Protein AF-A0AA42J067-F1 (afdb_monomer)

Mean predicted aligned error: 18.26 Å

Solvent-accessible surface area (backbone atoms only — not comparable to full-atom values): 15829 Å² total; per-residue (Å²): 112,69,66,62,54,53,51,53,50,52,56,50,47,66,56,51,52,58,53,51,49,50,52,51,49,33,52,54,46,26,60,47,29,55,74,69,77,44,67,24,69,60,56,21,48,40,32,64,72,34,68,93,53,48,24,44,52,53,49,51,53,58,58,71,68,52,81,64,64,22,31,34,68,78,77,66,50,80,39,57,77,89,53,52,52,42,90,85,79,63,35,35,56,53,46,61,41,90,85,82,66,43,78,38,70,87,88,49,64,48,40,94,86,79,66,47,72,48,72,85,89,66,87,92,48,80,30,51,74,46,67,84,84,77,72,63,64,59,64,52,52,51,54,52,49,52,52,52,51,50,52,50,52,50,53,52,51,52,53,52,46,62,62,71,66,56,82,66,75,81,74,80,69,67,71,62,63,70,61,76,59,77,65,86,60,35,47,40,42,47,34,76,44,39,65,52,72,52,74,50,74,48,81,43,49,62,75,37,59,54,29,37,45,34,45,37,37,30,71,34,43,35,38,35,45,35,33,23,43,64,87,71,47,79,78,45,78,48,79,47,60,50,39,102,57,77,42,77,42,80,45,80,42,73,28,86,57,65,38,51,30,38,42,33,40,42,33,52,66,19,19,34,35,41,43,40,32,57,86

Sequence (279 aa):
MVGSIVMTLMLAAIMVIPIGLMIALGVVVYKDAKAHHMSAGLWTAVAILAPNFIGVIIYLVVRSNQEKIYTCSNCGVDVKEDYNMCPNCKSVFEKICHVCKRAINNDVAYCPYCGTEVDEAEQVQTATKVSKKTNIVKPLAIIGGIFLAFALILFVGMFSMAIASGEFNNSTSVSVMSYEVSMGEHLKAGFKYNEGRDSIKLDRQVGEVVGLEGVMNVTKGNITLDIFNPKGEKVYTEKYEASDVEQPVNIQLEAQDSGKYKVALTISKASGSYDIRGN

InterPro domains:
  IPR025874 Double zinc ribbon [PF12773] (72-115)

Structure (mmCIF, N/CA/C/O backbone):
data_AF-A0AA42J067-F1
#
_entry.id   AF-A0AA42J067-F1
#
loop_
_atom_site.group_PDB
_atom_site.id
_atom_site.type_symbol
_atom_site.label_atom_id
_atom_site.label_alt_id
_atom_site.label_comp_id
_atom_site.label_asym_id
_atom_site.label_entity_id
_atom_site.label_seq_id
_atom_site.pdbx_P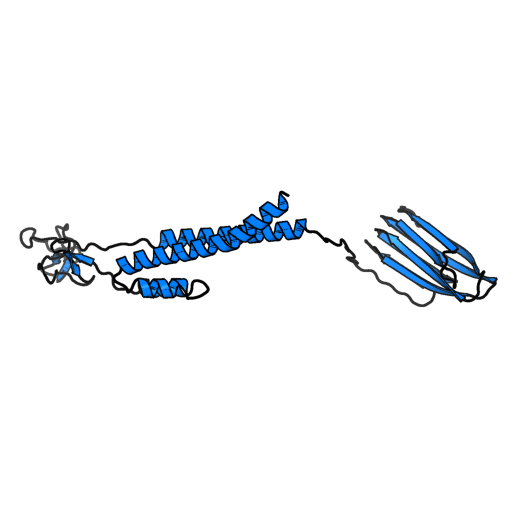DB_ins_code
_atom_site.Cartn_x
_atom_site.Cartn_y
_atom_site.Cartn_z
_atom_site.occupancy
_atom_site.B_iso_or_equiv
_atom_site.auth_seq_id
_atom_site.auth_comp_id
_atom_site.auth_asym_id
_atom_site.auth_atom_id
_atom_site.pdbx_PDB_model_num
ATOM 1 N N . MET A 1 1 ? 28.224 -13.154 -9.604 1.00 71.69 1 MET A N 1
ATOM 2 C CA . MET A 1 1 ? 27.871 -13.791 -8.312 1.00 71.69 1 MET A CA 1
ATOM 3 C C . MET A 1 1 ? 27.037 -12.865 -7.426 1.00 71.69 1 MET A C 1
ATOM 5 O O . MET A 1 1 ? 25.939 -13.255 -7.061 1.00 71.69 1 MET A O 1
ATOM 9 N N . VAL A 1 2 ? 27.484 -11.629 -7.154 1.00 77.25 2 VAL A N 1
ATOM 10 C CA . VAL A 1 2 ? 26.746 -10.660 -6.311 1.00 77.25 2 VAL A CA 1
ATOM 11 C C . VAL A 1 2 ? 25.334 -10.347 -6.843 1.00 77.25 2 VAL A C 1
ATOM 13 O O . VAL A 1 2 ? 24.376 -10.424 -6.084 1.00 77.25 2 VAL A O 1
ATOM 16 N N . GLY A 1 3 ? 25.168 -10.101 -8.149 1.00 78.62 3 GLY A N 1
ATOM 17 C CA . GLY A 1 3 ? 23.849 -9.800 -8.738 1.00 78.62 3 GLY A CA 1
ATOM 18 C C . GLY A 1 3 ? 22.815 -10.928 -8.606 1.00 78.62 3 GLY A C 1
ATOM 19 O O . GLY A 1 3 ? 21.660 -10.674 -8.281 1.00 78.62 3 GLY A O 1
ATOM 20 N N . SER A 1 4 ? 23.230 -12.187 -8.774 1.00 82.31 4 SER A N 1
ATOM 21 C CA . SER A 1 4 ? 22.343 -13.355 -8.642 1.00 82.31 4 SER A CA 1
ATOM 22 C C . SER A 1 4 ? 21.846 -13.544 -7.203 1.00 82.31 4 SER A C 1
ATOM 24 O O . SER A 1 4 ? 20.690 -13.908 -6.988 1.00 82.31 4 SER A O 1
ATOM 26 N N . ILE A 1 5 ? 22.698 -13.247 -6.216 1.00 88.00 5 ILE A N 1
ATOM 27 C CA . ILE A 1 5 ? 22.336 -13.296 -4.793 1.00 88.00 5 ILE A CA 1
ATOM 28 C C . ILE A 1 5 ? 21.311 -12.199 -4.482 1.00 88.00 5 ILE A C 1
ATOM 30 O O . ILE A 1 5 ? 20.272 -12.487 -3.894 1.00 88.00 5 ILE A O 1
ATOM 34 N N . VAL A 1 6 ? 21.552 -10.965 -4.937 1.00 83.75 6 VAL A N 1
ATOM 35 C CA . VAL A 1 6 ? 20.627 -9.834 -4.737 1.00 83.75 6 VAL A CA 1
ATOM 36 C C . VAL A 1 6 ? 19.258 -10.112 -5.365 1.00 83.75 6 VAL A C 1
ATOM 38 O O . VAL A 1 6 ? 18.236 -9.898 -4.717 1.00 83.75 6 VAL A O 1
ATOM 41 N N . MET A 1 7 ? 19.222 -10.659 -6.583 1.00 83.19 7 MET A N 1
ATOM 42 C CA . MET A 1 7 ? 17.968 -11.003 -7.257 1.00 83.19 7 MET A CA 1
ATOM 43 C C . MET A 1 7 ? 17.187 -12.090 -6.507 1.00 83.19 7 MET A C 1
ATOM 45 O O . MET A 1 7 ? 15.979 -11.964 -6.315 1.00 83.19 7 MET A O 1
ATOM 49 N N . THR A 1 8 ? 17.875 -13.121 -6.010 1.00 88.69 8 THR A N 1
ATOM 50 C CA . THR A 1 8 ? 17.243 -14.189 -5.216 1.00 88.69 8 THR A CA 1
ATOM 51 C C . THR A 1 8 ? 16.661 -13.647 -3.909 1.00 88.69 8 THR A C 1
ATOM 53 O O . THR A 1 8 ? 15.542 -13.995 -3.536 1.00 88.69 8 THR A O 1
ATOM 56 N N . LEU A 1 9 ? 17.386 -12.750 -3.233 1.00 88.19 9 LEU A N 1
ATOM 57 C CA . LEU A 1 9 ? 16.917 -12.108 -2.004 1.00 88.19 9 LEU A CA 1
ATOM 58 C C . LEU A 1 9 ? 15.712 -11.192 -2.248 1.00 88.19 9 LEU A C 1
ATOM 60 O O . LEU A 1 9 ? 14.778 -11.213 -1.449 1.00 88.19 9 LEU A O 1
ATOM 64 N N . MET A 1 10 ? 15.686 -10.432 -3.350 1.00 84.94 10 MET A N 1
ATOM 65 C CA . MET A 1 10 ? 14.519 -9.612 -3.700 1.00 84.94 10 MET A CA 1
ATOM 66 C C . MET A 1 10 ? 13.283 -10.469 -3.982 1.00 84.94 10 MET A C 1
ATOM 68 O O . MET A 1 10 ? 12.210 -10.171 -3.462 1.00 84.94 10 MET A O 1
ATOM 72 N N . LEU A 1 11 ? 13.425 -11.561 -4.739 1.00 88.06 11 LEU A N 1
ATOM 73 C CA . LEU A 1 11 ? 12.317 -12.482 -5.018 1.00 88.06 11 LEU A CA 1
ATOM 74 C C . LEU A 1 11 ? 11.786 -13.144 -3.739 1.00 88.06 11 LEU A C 1
ATOM 76 O O . LEU A 1 11 ? 10.574 -13.224 -3.538 1.00 88.06 11 LEU A O 1
ATOM 80 N N . ALA A 1 12 ? 12.680 -13.558 -2.837 1.00 90.69 12 ALA A N 1
ATOM 81 C CA . ALA A 1 12 ? 12.287 -14.085 -1.535 1.00 90.69 12 ALA A CA 1
ATOM 82 C C . ALA A 1 12 ? 11.554 -13.027 -0.689 1.00 90.69 12 ALA A C 1
ATOM 84 O O . ALA A 1 12 ? 10.508 -13.317 -0.108 1.00 90.69 12 ALA A O 1
ATOM 85 N N . ALA A 1 13 ? 12.050 -11.786 -0.662 1.00 89.31 13 ALA A N 1
ATOM 86 C CA . ALA A 1 13 ? 11.431 -10.681 0.066 1.00 89.31 13 ALA A CA 1
ATOM 87 C C . ALA A 1 13 ? 10.018 -10.359 -0.453 1.00 89.31 13 ALA A C 1
ATOM 89 O O . ALA A 1 13 ? 9.109 -10.155 0.352 1.00 89.31 13 ALA A O 1
ATOM 90 N N . ILE A 1 14 ? 9.812 -10.389 -1.776 1.00 89.69 14 ILE A N 1
ATOM 91 C CA . ILE A 1 14 ? 8.505 -10.180 -2.424 1.00 89.69 14 ILE A CA 1
ATOM 92 C C . ILE A 1 14 ? 7.468 -11.207 -1.966 1.00 89.69 14 ILE A C 1
ATOM 94 O O . ILE A 1 14 ? 6.299 -10.863 -1.855 1.00 89.69 14 ILE A O 1
ATOM 98 N N . MET A 1 15 ? 7.869 -12.443 -1.669 1.00 88.75 15 MET A N 1
ATOM 99 C CA . MET A 1 15 ? 6.946 -13.478 -1.194 1.00 88.75 15 MET A CA 1
ATOM 100 C C . MET A 1 15 ? 6.745 -13.404 0.323 1.00 88.75 15 MET A C 1
ATOM 102 O O . MET A 1 15 ? 5.619 -13.436 0.812 1.00 88.75 15 MET A O 1
ATOM 106 N N . VAL A 1 16 ? 7.831 -13.280 1.089 1.00 91.69 16 VAL A N 1
ATOM 107 C CA . VAL A 1 16 ? 7.796 -13.410 2.555 1.00 91.69 16 VAL A CA 1
ATOM 108 C C . VAL A 1 16 ? 7.161 -12.195 3.232 1.00 91.69 16 VAL A C 1
ATOM 110 O O . VAL A 1 16 ? 6.365 -12.354 4.159 1.00 91.69 16 VAL A O 1
ATOM 113 N N . ILE A 1 17 ? 7.480 -10.981 2.779 1.00 90.31 17 ILE A N 1
ATOM 114 C CA . ILE A 1 17 ? 7.018 -9.742 3.419 1.00 90.31 17 ILE A CA 1
ATOM 115 C C . ILE A 1 17 ? 5.492 -9.574 3.356 1.00 90.31 17 ILE A C 1
ATOM 117 O O . ILE A 1 17 ? 4.898 -9.356 4.415 1.00 90.31 17 ILE A O 1
ATOM 121 N N . PRO A 1 18 ? 4.805 -9.705 2.202 1.00 87.56 18 PRO A N 1
ATOM 122 C CA . PRO A 1 18 ? 3.350 -9.572 2.174 1.00 87.56 18 PRO A CA 1
ATOM 123 C C . PRO A 1 18 ? 2.644 -10.675 2.967 1.00 87.56 18 PRO A C 1
ATOM 125 O O . PRO A 1 18 ? 1.656 -10.386 3.640 1.00 87.56 18 PRO A O 1
ATOM 128 N N . ILE A 1 19 ? 3.169 -11.907 2.969 1.00 89.88 19 ILE A N 1
ATOM 129 C CA . ILE A 1 19 ? 2.629 -12.996 3.798 1.00 89.88 19 ILE A CA 1
ATOM 130 C C . ILE A 1 19 ? 2.743 -12.632 5.285 1.00 89.88 19 ILE A C 1
ATOM 132 O O . ILE A 1 19 ? 1.762 -12.731 6.024 1.00 89.88 19 ILE A O 1
ATOM 136 N N . GLY A 1 20 ? 3.907 -12.143 5.723 1.00 91.12 20 GLY A N 1
ATOM 137 C CA . GLY A 1 20 ? 4.113 -11.682 7.097 1.00 91.12 20 GLY A CA 1
ATOM 138 C C . GLY A 1 20 ? 3.176 -10.535 7.487 1.00 91.12 20 GLY A C 1
ATOM 139 O O . GLY A 1 20 ? 2.597 -10.556 8.575 1.00 91.12 20 GLY A O 1
ATOM 140 N N . LEU A 1 21 ? 2.964 -9.568 6.588 1.00 90.44 21 LEU A N 1
ATOM 141 C CA . LEU A 1 21 ? 2.035 -8.455 6.806 1.00 90.44 21 LEU A CA 1
ATOM 142 C C . LEU A 1 21 ? 0.581 -8.934 6.910 1.00 90.44 21 LEU A C 1
ATOM 144 O O . LEU A 1 21 ? -0.136 -8.474 7.797 1.00 90.44 21 LEU A O 1
ATOM 148 N N . MET A 1 22 ? 0.152 -9.891 6.082 1.00 87.62 22 MET A N 1
ATOM 149 C CA . MET A 1 22 ? -1.190 -10.484 6.174 1.00 87.62 22 MET A CA 1
ATOM 150 C C . MET A 1 22 ? -1.411 -11.212 7.502 1.00 87.62 22 MET A C 1
ATOM 152 O O . MET A 1 22 ? -2.451 -11.037 8.139 1.00 87.62 22 MET A O 1
ATOM 156 N N . ILE A 1 23 ? -0.416 -11.970 7.971 1.00 91.00 23 ILE A N 1
ATOM 157 C CA . ILE A 1 23 ? -0.478 -12.635 9.279 1.00 91.00 23 ILE A CA 1
ATOM 158 C C . ILE A 1 23 ? -0.559 -11.594 10.403 1.00 91.00 23 ILE A C 1
ATOM 160 O O . ILE A 1 23 ? -1.411 -11.704 11.287 1.00 91.00 23 ILE A O 1
ATOM 164 N N . ALA A 1 24 ? 0.280 -10.554 10.361 1.00 90.94 24 ALA A N 1
ATOM 165 C CA . ALA A 1 24 ? 0.271 -9.484 11.355 1.00 90.94 24 ALA A CA 1
ATOM 166 C C . ALA A 1 24 ? -1.085 -8.759 11.412 1.00 90.94 24 ALA A C 1
ATOM 168 O O . ALA A 1 24 ? -1.613 -8.535 12.505 1.00 90.94 24 ALA A O 1
ATOM 169 N N . LEU A 1 25 ? -1.687 -8.453 10.255 1.00 90.69 25 LEU A N 1
ATOM 170 C CA . LEU A 1 25 ? -3.038 -7.886 10.172 1.00 90.69 25 LEU A CA 1
ATOM 171 C C . LEU A 1 25 ? -4.072 -8.808 10.808 1.00 90.69 25 LEU A C 1
ATOM 173 O O . LEU A 1 25 ? -4.861 -8.358 11.639 1.00 90.69 25 LEU A O 1
ATOM 177 N N . GLY A 1 26 ? -4.027 -10.099 10.479 1.00 90.19 26 GLY A N 1
ATOM 178 C CA . GLY A 1 26 ? -4.913 -11.102 11.058 1.00 90.19 26 GLY A CA 1
ATOM 179 C C . GLY A 1 26 ? -4.843 -11.146 12.584 1.00 90.19 26 GLY A C 1
ATOM 180 O O . GLY A 1 26 ? -5.878 -11.127 13.251 1.00 90.19 26 GLY A O 1
ATOM 181 N N . VAL A 1 27 ? -3.630 -11.131 13.149 1.00 91.38 27 VAL A N 1
ATOM 182 C CA . VAL A 1 27 ? -3.401 -11.123 14.605 1.00 91.38 27 VAL A CA 1
ATOM 183 C C . VAL A 1 27 ? -3.949 -9.851 15.253 1.00 91.38 27 VAL A C 1
ATOM 185 O O . VAL A 1 27 ? -4.580 -9.923 16.311 1.00 91.38 27 VAL A O 1
ATOM 188 N N . VAL A 1 28 ? -3.727 -8.686 14.639 1.00 91.25 28 VAL A N 1
ATOM 189 C CA . VAL A 1 28 ? -4.226 -7.399 15.149 1.00 91.25 28 VAL A CA 1
ATOM 190 C C . VAL A 1 28 ? -5.755 -7.378 15.161 1.00 91.25 28 VAL A C 1
ATOM 192 O O . VAL A 1 28 ? -6.343 -7.064 16.197 1.00 91.25 28 VAL A O 1
ATOM 195 N N . VAL A 1 29 ? -6.392 -7.776 14.056 1.00 91.50 29 VAL A N 1
ATOM 196 C CA . VAL A 1 29 ? -7.856 -7.873 13.949 1.00 91.50 29 VAL A CA 1
ATOM 197 C C . VAL A 1 29 ? -8.409 -8.888 14.948 1.00 91.50 29 VAL A C 1
ATOM 199 O O . VAL A 1 29 ? -9.378 -8.592 15.636 1.00 91.50 29 VAL A O 1
ATOM 202 N N . TYR A 1 30 ? -7.768 -10.049 15.107 1.00 90.94 30 TYR A N 1
ATOM 203 C CA . TYR A 1 30 ? -8.216 -11.084 16.042 1.00 90.94 30 TYR A CA 1
ATOM 204 C C . TYR A 1 30 ? -8.191 -10.608 17.499 1.00 90.94 30 TYR A C 1
ATOM 206 O O . TYR A 1 30 ? -9.178 -10.743 18.227 1.00 90.94 30 TYR A O 1
ATOM 214 N N . LYS A 1 31 ? -7.055 -10.045 17.942 1.00 88.81 31 LYS A N 1
ATOM 215 C CA . LYS A 1 31 ? -6.894 -9.557 19.323 1.00 88.81 31 LYS A CA 1
ATOM 216 C C . LYS A 1 31 ? -7.885 -8.447 19.634 1.00 88.81 31 LYS A C 1
ATOM 218 O O . LYS A 1 31 ? -8.366 -8.362 20.762 1.00 88.81 31 LYS A O 1
ATOM 223 N N . ASP A 1 32 ? -8.185 -7.618 18.645 1.00 87.44 32 ASP A N 1
ATOM 224 C CA . ASP A 1 32 ? -9.134 -6.539 18.807 1.00 87.44 32 ASP A CA 1
ATOM 225 C C . ASP A 1 32 ? -10.592 -7.019 18.784 1.00 87.44 32 ASP A C 1
ATOM 227 O O . ASP A 1 32 ? -11.333 -6.728 19.717 1.00 87.44 32 ASP A O 1
ATOM 231 N N . ALA A 1 33 ? -10.986 -7.853 17.820 1.00 87.12 33 ALA A N 1
ATOM 232 C CA . ALA A 1 33 ? -12.324 -8.439 17.768 1.00 87.12 33 ALA A CA 1
ATOM 233 C C . ALA A 1 33 ? -12.661 -9.221 19.051 1.00 87.12 33 ALA A C 1
ATOM 235 O O . ALA A 1 33 ? -13.764 -9.091 19.582 1.00 87.12 33 ALA A O 1
ATOM 236 N N . LYS A 1 34 ? -11.687 -9.955 19.614 1.00 86.00 34 LYS A N 1
ATOM 237 C CA . LYS A 1 34 ? -11.832 -10.632 20.914 1.00 86.00 34 LYS A CA 1
ATOM 238 C C . LYS A 1 34 ? -12.021 -9.649 22.074 1.00 86.00 34 LYS A C 1
ATOM 240 O O . LYS A 1 34 ? -12.695 -9.976 23.046 1.00 86.00 34 LYS A O 1
ATOM 245 N N . ALA A 1 35 ? -11.422 -8.462 22.001 1.00 81.06 35 ALA A N 1
ATOM 246 C CA . ALA A 1 35 ? -11.586 -7.433 23.022 1.00 81.06 35 ALA A CA 1
ATOM 247 C C . ALA A 1 35 ? -12.952 -6.732 22.958 1.00 81.06 35 ALA A C 1
ATOM 249 O O . ALA A 1 35 ? -13.384 -6.225 23.988 1.00 81.06 35 ALA A O 1
ATOM 250 N N . HIS A 1 36 ? -13.612 -6.745 21.795 1.00 77.38 36 HIS A N 1
ATOM 251 C CA . HIS A 1 36 ? -14.937 -6.157 21.546 1.00 77.38 36 HIS A CA 1
ATOM 252 C C . HIS A 1 36 ? -16.066 -7.198 21.488 1.00 77.38 36 HIS A C 1
ATOM 254 O O . HIS A 1 36 ? -17.122 -6.926 20.930 1.00 77.38 36 HIS A O 1
ATOM 260 N N . HIS A 1 37 ? -15.851 -8.399 22.042 1.00 79.00 37 HIS A N 1
ATOM 261 C CA . HIS A 1 37 ? -16.855 -9.476 22.122 1.00 79.00 37 HIS A CA 1
ATOM 262 C C . HIS A 1 37 ? -17.468 -9.898 20.770 1.00 79.00 37 HIS A C 1
ATOM 264 O O . HIS A 1 37 ? -18.545 -10.487 20.722 1.00 79.00 37 HIS A O 1
ATOM 270 N N . MET A 1 38 ? -16.767 -9.648 19.663 1.00 79.19 38 MET A N 1
ATOM 271 C CA . MET A 1 38 ? -17.178 -10.087 18.331 1.00 79.19 38 MET A CA 1
ATOM 272 C C . MET A 1 38 ? -16.666 -11.500 18.035 1.00 79.19 38 MET A C 1
ATOM 274 O O . MET A 1 38 ? -15.707 -11.975 18.649 1.00 79.19 38 MET A O 1
ATOM 278 N N . SER A 1 39 ? -17.253 -12.163 17.033 1.00 87.75 39 SER A N 1
ATOM 279 C CA . SER A 1 39 ? -16.771 -13.444 16.501 1.00 87.75 39 SER A CA 1
ATOM 280 C C . SER A 1 39 ? -15.381 -13.292 15.863 1.00 87.75 39 SER A C 1
ATOM 282 O O . SER A 1 39 ? -15.230 -13.105 14.656 1.00 87.75 39 SER A O 1
ATOM 284 N N . ALA A 1 40 ? -14.340 -13.368 16.696 1.00 88.75 40 ALA A N 1
ATOM 285 C CA . ALA A 1 40 ? -12.973 -13.012 16.319 1.00 88.75 40 ALA A CA 1
ATOM 286 C C . ALA A 1 40 ? -12.465 -13.781 15.092 1.00 88.75 40 ALA A C 1
ATOM 288 O O . ALA A 1 40 ? -11.889 -13.179 14.193 1.00 88.75 40 ALA A O 1
ATOM 289 N N . GLY A 1 41 ? -12.742 -15.086 15.005 1.00 90.38 41 GLY A N 1
ATOM 290 C CA . GLY A 1 41 ? -12.337 -15.898 13.855 1.00 90.38 41 GLY A CA 1
ATOM 291 C C . GLY A 1 41 ? -12.986 -15.465 12.537 1.00 90.38 41 GLY A C 1
ATOM 292 O O . GLY A 1 41 ? -12.316 -15.440 11.509 1.00 90.38 41 GLY A O 1
ATOM 293 N N . LEU A 1 42 ? -14.262 -15.069 12.566 1.00 92.06 42 LEU A N 1
ATOM 294 C CA . LEU A 1 42 ? -15.001 -14.672 11.366 1.00 92.06 42 LEU A CA 1
ATOM 295 C C . LEU A 1 42 ? -14.491 -13.329 10.842 1.00 92.06 42 LEU A C 1
ATOM 297 O O . LEU A 1 42 ? -14.202 -13.200 9.656 1.00 92.06 42 LEU A O 1
ATOM 301 N N . TRP A 1 43 ? -14.284 -12.357 11.732 1.00 92.19 43 TRP A N 1
ATOM 302 C CA . TRP A 1 43 ? -13.722 -11.060 11.354 1.00 92.19 43 TRP A CA 1
ATOM 303 C C . TRP A 1 43 ? -12.276 -11.155 10.867 1.00 92.19 43 TRP A C 1
ATOM 305 O O . TRP A 1 43 ? -11.916 -10.480 9.905 1.00 92.19 43 TRP A O 1
ATOM 315 N N . THR A 1 44 ? -11.461 -12.036 11.453 1.00 91.94 44 THR A N 1
ATOM 316 C CA . THR A 1 44 ? -10.120 -12.331 10.933 1.00 91.94 44 THR A CA 1
ATOM 317 C C . THR A 1 44 ? -10.178 -12.973 9.546 1.00 91.94 44 THR A C 1
ATOM 319 O O . THR A 1 44 ? -9.418 -12.572 8.669 1.00 91.94 44 THR A O 1
ATOM 322 N N . ALA A 1 45 ? -11.095 -13.918 9.314 1.00 92.31 45 ALA A N 1
ATOM 323 C CA . ALA A 1 45 ? -11.271 -14.537 8.002 1.00 92.31 45 ALA A CA 1
ATOM 324 C C . ALA A 1 45 ? -11.688 -13.505 6.945 1.00 92.31 45 ALA A C 1
ATOM 326 O O . ALA A 1 45 ? -11.082 -13.449 5.880 1.00 92.31 45 ALA A O 1
ATOM 327 N N . VAL A 1 46 ? -12.652 -12.636 7.262 1.00 92.25 46 VAL A N 1
ATOM 328 C CA . VAL A 1 46 ? -13.077 -11.543 6.374 1.00 92.25 46 VAL A CA 1
ATOM 329 C C . VAL A 1 46 ? -11.912 -10.599 6.068 1.00 92.25 46 VAL A C 1
ATOM 331 O O . VAL A 1 46 ? -11.697 -10.260 4.908 1.00 92.25 46 VAL A O 1
ATOM 334 N N . ALA A 1 47 ? -11.127 -10.210 7.077 1.00 90.00 47 ALA A N 1
ATOM 335 C CA . ALA A 1 47 ? -9.994 -9.301 6.906 1.00 90.00 47 ALA A CA 1
ATOM 336 C C . ALA A 1 47 ? -8.868 -9.866 6.021 1.00 90.00 47 ALA A C 1
ATOM 338 O O . ALA A 1 47 ? -8.229 -9.092 5.313 1.00 90.00 47 ALA A O 1
ATOM 339 N N . ILE A 1 48 ? -8.627 -11.182 6.063 1.00 90.69 48 ILE A N 1
ATOM 340 C CA . ILE A 1 48 ? -7.554 -11.846 5.303 1.00 90.69 48 ILE A CA 1
ATOM 341 C C . ILE A 1 48 ? -8.019 -12.270 3.902 1.00 90.69 48 ILE A C 1
ATOM 343 O O . ILE A 1 48 ? -7.262 -12.145 2.945 1.00 90.69 48 ILE A O 1
ATOM 347 N N . LEU A 1 49 ? -9.239 -12.803 3.771 1.00 90.69 49 LEU A N 1
ATOM 348 C CA . LEU A 1 49 ? -9.735 -13.370 2.510 1.00 90.69 49 LEU A CA 1
ATOM 349 C C . LEU A 1 49 ? -10.232 -12.305 1.533 1.00 90.69 49 LEU A C 1
ATOM 351 O O . LEU A 1 49 ? -10.231 -12.533 0.324 1.00 90.69 49 LEU A O 1
ATOM 355 N N . ALA A 1 50 ? -10.682 -11.156 2.037 1.00 89.12 50 ALA A N 1
ATOM 356 C CA . ALA A 1 50 ? -11.137 -10.079 1.177 1.00 89.12 50 ALA A CA 1
ATOM 357 C C . ALA A 1 50 ? -9.933 -9.370 0.528 1.00 89.12 50 ALA A C 1
ATOM 359 O O . ALA A 1 50 ? -9.055 -8.869 1.240 1.00 89.12 50 ALA A O 1
ATOM 360 N N . PRO A 1 51 ? -9.893 -9.265 -0.811 1.00 85.44 51 PRO A N 1
ATOM 361 C CA . PRO A 1 51 ? -8.795 -8.608 -1.504 1.00 85.44 51 PRO A CA 1
ATOM 362 C C . PRO A 1 51 ? -8.739 -7.109 -1.180 1.00 85.44 51 PRO A C 1
ATOM 364 O O . PRO A 1 51 ? -9.719 -6.505 -0.739 1.00 85.44 51 PRO A O 1
ATOM 367 N N . ASN A 1 52 ? -7.582 -6.491 -1.436 1.00 86.06 52 ASN A N 1
ATOM 368 C CA . ASN A 1 52 ? -7.385 -5.036 -1.372 1.00 86.06 52 ASN A CA 1
ATOM 369 C C . ASN A 1 52 ? -7.759 -4.393 -0.026 1.00 86.06 52 ASN A C 1
ATOM 371 O O . ASN A 1 52 ? -8.261 -3.273 0.008 1.00 86.06 52 ASN A O 1
ATOM 375 N N . PHE A 1 53 ? -7.547 -5.102 1.088 1.00 85.94 53 PHE A N 1
ATOM 376 C CA . PHE A 1 53 ? -7.897 -4.638 2.437 1.00 85.94 53 PHE A CA 1
ATOM 377 C C . PHE A 1 53 ? -9.391 -4.323 2.639 1.00 85.94 53 PHE A C 1
ATOM 379 O O . PHE A 1 53 ? -9.759 -3.766 3.674 1.00 85.94 53 PHE A O 1
ATOM 386 N N . ILE A 1 54 ? -10.269 -4.715 1.707 1.00 89.50 54 ILE A N 1
ATOM 387 C CA . ILE A 1 54 ? -11.712 -4.444 1.784 1.00 89.50 54 ILE A CA 1
ATOM 388 C C . ILE A 1 54 ? -12.288 -5.019 3.081 1.00 89.50 54 ILE A C 1
ATOM 390 O O . ILE A 1 54 ? -13.058 -4.355 3.770 1.00 89.50 54 ILE A O 1
ATOM 394 N N . GLY A 1 55 ? -11.855 -6.217 3.474 1.00 89.38 55 GLY A N 1
ATOM 395 C CA . GLY A 1 55 ? -12.306 -6.856 4.710 1.00 89.38 55 GLY A CA 1
ATOM 396 C C . GLY A 1 55 ? -11.906 -6.090 5.969 1.00 89.38 55 GLY A C 1
ATOM 397 O O . GLY A 1 55 ? -12.693 -6.004 6.908 1.00 89.38 55 GLY A O 1
ATOM 398 N N . VAL A 1 56 ? -10.720 -5.473 5.973 1.00 88.75 56 VAL A N 1
ATOM 399 C CA . VAL A 1 56 ? -10.271 -4.608 7.073 1.00 88.75 56 VAL A CA 1
ATOM 400 C C . VAL A 1 56 ? -11.121 -3.340 7.129 1.00 88.75 56 VAL A C 1
ATOM 402 O O . VAL A 1 56 ? -11.537 -2.942 8.212 1.00 88.75 56 VAL A O 1
ATOM 405 N N . ILE A 1 57 ? -11.424 -2.727 5.981 1.00 89.75 57 ILE A N 1
ATOM 406 C CA . ILE A 1 57 ? -12.277 -1.532 5.914 1.00 89.75 57 ILE A CA 1
ATOM 407 C C . ILE A 1 57 ? -13.676 -1.849 6.454 1.00 89.75 57 ILE A C 1
ATOM 409 O O . ILE A 1 57 ? -14.163 -1.138 7.331 1.00 89.75 57 ILE A O 1
ATOM 413 N N . ILE A 1 58 ? -14.295 -2.941 5.993 1.00 90.19 58 ILE A N 1
ATOM 414 C CA . ILE A 1 58 ? -15.613 -3.384 6.473 1.00 90.19 58 ILE A CA 1
ATOM 415 C C . ILE A 1 58 ? -15.578 -3.611 7.987 1.00 90.19 58 ILE A C 1
ATOM 417 O O . ILE A 1 58 ? -16.444 -3.113 8.706 1.00 90.19 58 ILE A O 1
ATOM 421 N N . TYR A 1 59 ? -14.559 -4.317 8.479 1.00 89.62 59 TYR A N 1
ATOM 422 C CA . TYR A 1 59 ? -14.374 -4.548 9.907 1.00 89.62 59 TYR A CA 1
ATOM 423 C C . TYR A 1 59 ? -14.285 -3.235 10.699 1.00 89.62 59 TYR A C 1
ATOM 425 O O . TYR A 1 59 ? -14.957 -3.088 11.719 1.00 89.62 59 TYR A O 1
ATOM 433 N N . LEU A 1 60 ? -13.507 -2.256 10.223 1.00 88.50 60 LEU A N 1
ATOM 434 C CA . LEU A 1 60 ? -13.374 -0.956 10.883 1.00 88.50 60 LEU A CA 1
ATOM 435 C C . LEU A 1 60 ? -14.686 -0.169 10.901 1.00 88.50 60 LEU A C 1
ATOM 437 O O . LEU A 1 60 ? -15.001 0.434 11.924 1.00 88.50 60 LEU A O 1
ATOM 441 N N . VAL A 1 61 ? -15.457 -0.188 9.813 1.00 88.75 61 VAL A N 1
ATOM 442 C CA . VAL A 1 61 ? -16.762 0.489 9.742 1.00 88.75 61 VAL A CA 1
ATOM 443 C C . VAL A 1 61 ? -17.745 -0.136 10.730 1.00 88.75 61 VAL A C 1
ATOM 445 O O . VAL A 1 61 ? -18.337 0.576 11.540 1.00 88.75 61 VAL A O 1
ATOM 448 N N . VAL A 1 62 ? -17.878 -1.467 10.723 1.00 89.06 62 VAL A N 1
ATOM 449 C CA . VAL A 1 62 ? -18.794 -2.179 11.630 1.00 89.06 62 VAL A CA 1
ATOM 450 C C . VAL A 1 62 ? -18.393 -1.977 13.083 1.00 89.06 62 VAL A C 1
ATOM 452 O O . VAL A 1 62 ? -19.246 -1.711 13.929 1.00 89.06 62 VAL A O 1
ATOM 455 N N . ARG A 1 63 ? -17.090 -2.037 13.366 1.00 85.12 63 ARG A N 1
ATOM 456 C CA . ARG A 1 63 ? -16.547 -1.741 14.685 1.00 85.12 63 ARG A CA 1
ATOM 457 C C . ARG A 1 63 ? -16.820 -0.302 15.117 1.00 85.12 63 ARG A C 1
ATOM 459 O O . ARG A 1 63 ? -17.166 -0.087 16.273 1.00 85.12 63 ARG A O 1
ATOM 466 N N . SER A 1 64 ? -16.641 0.675 14.229 1.00 82.56 64 SER A N 1
ATOM 467 C CA . SER A 1 64 ? -16.890 2.086 14.543 1.00 82.56 64 SER A CA 1
ATOM 468 C C . SER A 1 64 ? -18.356 2.357 14.874 1.00 82.56 64 SER A C 1
ATOM 470 O O . SER A 1 64 ? -18.638 3.324 15.573 1.00 82.56 64 SER A O 1
ATOM 472 N N . ASN A 1 65 ? -19.267 1.523 14.371 1.00 82.00 65 ASN A N 1
ATOM 473 C CA . ASN A 1 65 ? -20.700 1.632 14.613 1.00 82.00 65 ASN A CA 1
ATOM 474 C C . ASN A 1 65 ? -21.188 0.815 15.825 1.00 82.00 65 ASN A C 1
ATOM 476 O O . ASN A 1 65 ? -22.391 0.691 16.033 1.00 82.00 65 ASN A O 1
ATOM 480 N N . GLN A 1 66 ? -20.293 0.201 16.605 1.00 77.50 66 GLN A N 1
ATOM 481 C CA . GLN A 1 66 ? -20.700 -0.492 17.828 1.00 77.50 66 GLN A CA 1
ATOM 482 C C . GLN A 1 66 ? -20.969 0.492 18.963 1.00 77.50 66 GLN A C 1
ATOM 484 O O . GLN A 1 66 ? -20.197 1.427 19.189 1.00 77.50 66 GLN A O 1
ATOM 489 N N . GLU A 1 67 ? -22.025 0.216 19.726 1.00 73.62 67 GLU A N 1
ATOM 490 C CA . GLU A 1 67 ? -22.280 0.879 21.002 1.00 73.62 67 GLU A CA 1
ATOM 491 C C . GLU A 1 67 ? -21.106 0.629 21.959 1.00 73.62 67 GLU A C 1
ATOM 493 O O . GLU A 1 67 ? -20.604 -0.492 22.088 1.00 73.62 67 GLU A O 1
ATOM 498 N N . LYS A 1 68 ? -20.652 1.679 22.647 1.00 77.25 68 LYS A N 1
ATOM 499 C CA . LYS A 1 68 ? -19.613 1.539 23.666 1.00 77.25 68 LYS A CA 1
ATOM 500 C C . LYS A 1 68 ? -20.201 0.812 24.871 1.00 77.25 68 LYS A C 1
ATOM 502 O O . LYS A 1 68 ? -21.135 1.295 25.508 1.00 77.25 68 LYS A O 1
ATOM 507 N N . ILE A 1 69 ? -19.620 -0.335 25.198 1.00 81.75 69 ILE A N 1
ATOM 508 C CA . ILE A 1 69 ? -19.941 -1.078 26.415 1.00 81.75 69 ILE A CA 1
ATOM 509 C C . ILE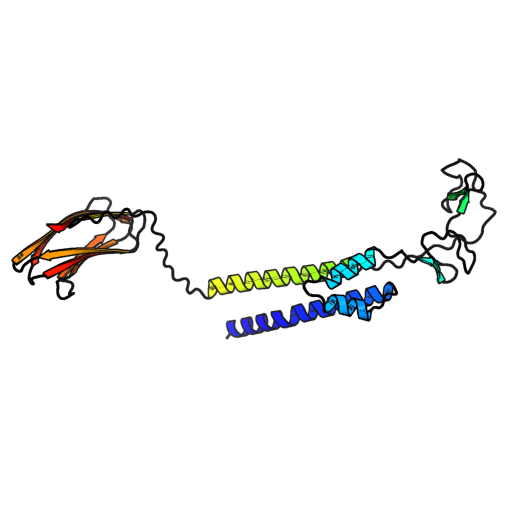 A 1 69 ? -18.981 -0.621 27.513 1.00 81.75 69 ILE A C 1
ATOM 511 O O . ILE A 1 69 ? -17.764 -0.550 27.309 1.00 81.75 69 ILE A O 1
ATOM 515 N N . TYR A 1 70 ? -19.535 -0.294 28.675 1.00 84.25 70 TYR A N 1
ATOM 516 C CA . TYR A 1 70 ? -18.783 0.085 29.862 1.00 84.25 70 TYR A CA 1
ATOM 517 C C . TYR A 1 70 ? -18.912 -1.005 30.917 1.00 84.25 70 TYR A C 1
ATOM 519 O O . TYR A 1 70 ? -19.935 -1.671 30.995 1.00 84.25 70 TYR A O 1
ATOM 527 N N . THR A 1 71 ? -17.917 -1.153 31.782 1.00 87.75 71 THR A N 1
ATOM 528 C CA . THR A 1 71 ? -17.991 -2.094 32.904 1.00 87.75 71 THR A CA 1
ATOM 529 C C . THR A 1 71 ? -18.137 -1.316 34.212 1.00 87.75 71 THR A C 1
ATOM 531 O O . THR A 1 71 ? -17.458 -0.307 34.427 1.00 87.75 71 THR A O 1
ATOM 534 N N . CYS A 1 72 ? -19.044 -1.756 35.087 1.00 87.94 72 CYS A N 1
ATOM 535 C CA . CYS A 1 72 ? -19.258 -1.152 36.401 1.00 87.94 72 CYS A CA 1
ATOM 536 C C . CYS A 1 72 ? -18.062 -1.426 37.329 1.00 87.94 72 CYS A C 1
ATOM 538 O O . CYS A 1 72 ? -17.761 -2.586 37.606 1.00 87.94 72 CYS A O 1
ATOM 540 N N . SER A 1 73 ? -17.425 -0.385 37.880 1.00 87.94 73 SER A N 1
ATOM 541 C CA . SER A 1 73 ? -16.281 -0.549 38.797 1.00 87.94 73 SER A CA 1
ATOM 542 C C . SER A 1 73 ? -16.620 -1.220 40.136 1.00 87.94 73 SER A C 1
ATOM 544 O O . SER A 1 73 ? -15.715 -1.698 40.810 1.00 87.94 73 SER A O 1
ATOM 546 N N . ASN A 1 74 ? -17.897 -1.250 40.532 1.00 88.06 74 ASN A N 1
ATOM 547 C CA . ASN A 1 74 ? -18.335 -1.812 41.813 1.00 88.06 74 ASN A CA 1
ATOM 548 C C . ASN A 1 74 ? -18.628 -3.322 41.733 1.00 88.06 74 ASN A C 1
ATOM 550 O O . ASN A 1 74 ? -18.262 -4.072 42.627 1.00 88.06 74 ASN A O 1
ATOM 554 N N . CYS A 1 75 ? -19.277 -3.787 40.657 1.00 89.56 75 CYS A N 1
ATOM 555 C CA . CYS A 1 75 ? -19.699 -5.194 40.528 1.00 89.56 75 CYS A CA 1
ATOM 556 C C . CYS A 1 75 ? -19.166 -5.927 39.290 1.00 89.56 75 CYS A C 1
ATOM 558 O O . CYS A 1 75 ? -19.387 -7.127 39.162 1.00 89.56 75 CYS A O 1
ATOM 560 N N . GLY A 1 76 ? -18.499 -5.234 38.363 1.00 86.62 76 GLY A N 1
ATOM 561 C CA . GLY A 1 76 ? -17.916 -5.844 37.167 1.00 86.62 76 GLY A CA 1
ATOM 562 C C . GLY A 1 76 ? -18.911 -6.213 36.062 1.00 86.62 76 GLY A C 1
ATOM 563 O O . GLY A 1 76 ? -18.502 -6.833 35.087 1.00 86.62 76 GLY A O 1
ATOM 564 N N . VAL A 1 77 ? -20.196 -5.853 36.183 1.00 89.56 77 VAL A N 1
ATOM 565 C CA . VAL A 1 77 ? -21.186 -6.112 35.124 1.00 89.56 77 VAL A CA 1
ATOM 566 C C . VAL A 1 77 ? -21.053 -5.097 33.988 1.00 89.56 77 VAL A C 1
ATOM 568 O O . VAL A 1 77 ? -20.777 -3.917 34.233 1.00 89.56 77 VAL A O 1
ATOM 571 N N . ASP A 1 78 ? -21.295 -5.552 32.762 1.00 88.62 78 ASP A N 1
ATOM 572 C CA . ASP A 1 78 ? -21.349 -4.689 31.588 1.00 88.62 78 ASP A CA 1
ATOM 573 C C . ASP A 1 78 ? -22.647 -3.871 31.575 1.00 88.62 78 ASP A C 1
ATOM 575 O O . ASP A 1 78 ? -23.749 -4.379 31.797 1.00 88.62 78 ASP A O 1
ATOM 579 N N . VAL A 1 79 ? -22.503 -2.573 31.332 1.00 89.50 79 VAL A N 1
ATOM 580 C CA . VAL A 1 79 ? -23.559 -1.563 31.317 1.00 89.50 79 VAL A CA 1
ATOM 581 C C . VAL A 1 79 ? -23.439 -0.701 30.062 1.00 89.50 79 VAL A C 1
ATOM 583 O O . VAL A 1 79 ? -22.345 -0.435 29.557 1.00 89.50 79 VAL A O 1
ATOM 586 N N . LYS A 1 80 ? -24.584 -0.253 29.545 1.00 86.69 80 LYS A N 1
ATOM 587 C CA . LYS A 1 80 ? -24.633 0.655 28.396 1.00 86.69 80 LYS A CA 1
ATOM 588 C C . LYS A 1 80 ? -24.229 2.077 28.787 1.00 86.69 80 LYS A C 1
ATOM 590 O O . LYS A 1 80 ? -24.295 2.458 29.958 1.00 86.69 80 LYS A O 1
ATOM 595 N N . GLU A 1 81 ? -23.856 2.868 27.784 1.00 83.62 81 GLU A N 1
ATOM 596 C CA . GLU A 1 81 ? -23.525 4.289 27.943 1.00 83.62 81 GLU A CA 1
ATOM 597 C C . GLU A 1 81 ? -24.657 5.078 28.613 1.00 83.62 81 GLU A C 1
ATOM 599 O O . GLU A 1 81 ? -24.392 5.844 29.534 1.00 83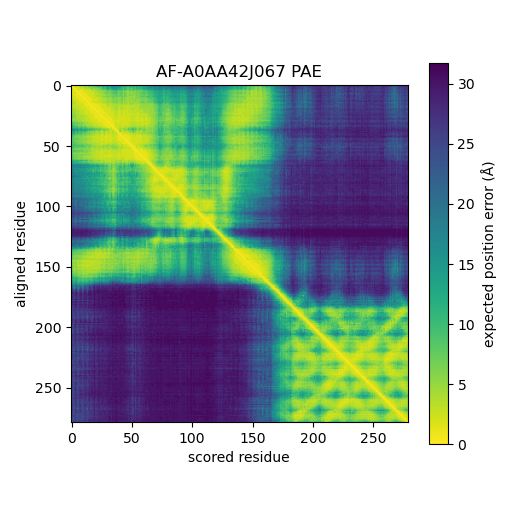.62 81 GLU A O 1
ATOM 604 N N . ASP A 1 82 ? -25.911 4.798 28.258 1.00 85.12 82 ASP A N 1
ATOM 605 C CA . ASP A 1 82 ? -27.079 5.581 28.694 1.00 85.12 82 ASP A CA 1
ATOM 606 C C . ASP A 1 82 ? -27.573 5.247 30.116 1.00 85.12 82 ASP A C 1
ATOM 608 O O . ASP A 1 82 ? -28.537 5.832 30.610 1.00 85.12 82 ASP A O 1
ATOM 612 N N . TYR A 1 83 ? -26.967 4.267 30.792 1.00 86.88 83 TYR A N 1
ATOM 613 C CA . TYR A 1 83 ? -27.447 3.811 32.100 1.00 86.88 83 TYR A CA 1
ATOM 614 C C . TYR A 1 83 ? -26.883 4.695 33.212 1.00 86.88 83 TYR A C 1
ATOM 616 O O . TYR A 1 83 ? -25.680 4.673 33.446 1.00 86.88 83 TYR A O 1
ATOM 624 N N . ASN A 1 84 ? -27.721 5.416 33.959 1.00 84.69 84 ASN A N 1
ATOM 625 C CA . ASN A 1 84 ? -27.261 6.222 35.107 1.00 84.69 84 ASN A CA 1
ATOM 626 C C . ASN A 1 84 ? -27.153 5.430 36.419 1.00 84.69 84 ASN A C 1
ATOM 628 O O . ASN A 1 84 ? -26.522 5.888 37.370 1.00 84.69 84 ASN A O 1
ATOM 632 N N . MET A 1 85 ? -27.702 4.215 36.455 1.00 86.12 85 MET A N 1
ATOM 633 C CA . MET A 1 85 ? -27.621 3.300 37.592 1.00 86.12 85 MET A CA 1
ATOM 634 C C . MET A 1 85 ? -27.282 1.889 37.111 1.00 86.12 85 MET A C 1
ATOM 636 O O . MET A 1 85 ? -27.770 1.439 36.073 1.00 86.12 85 MET A O 1
ATOM 640 N N . CYS A 1 86 ? -26.456 1.173 37.870 1.00 89.19 86 CYS A N 1
ATOM 641 C CA . CYS A 1 86 ? -26.157 -0.225 37.588 1.00 89.19 86 CYS A CA 1
ATOM 642 C C . CYS A 1 86 ? -27.377 -1.118 37.899 1.00 89.19 86 CYS A C 1
ATOM 644 O O . CYS A 1 86 ? -27.864 -1.089 39.031 1.00 89.19 86 CYS A O 1
ATOM 646 N N . PRO A 1 87 ? -27.843 -1.970 36.966 1.00 89.56 87 PRO A N 1
ATOM 647 C CA . PRO A 1 87 ? -28.993 -2.847 37.201 1.00 89.56 87 PRO A CA 1
ATOM 648 C C . PRO A 1 87 ? -28.705 -3.978 38.201 1.00 89.56 87 PRO A C 1
ATOM 650 O O . PRO A 1 87 ? -29.639 -4.530 38.772 1.00 89.56 87 PRO A O 1
ATOM 653 N N . ASN A 1 88 ? -27.430 -4.324 38.423 1.00 91.25 88 ASN A N 1
ATOM 654 C CA . ASN A 1 88 ? -27.035 -5.416 39.313 1.00 91.25 88 ASN A CA 1
ATOM 655 C C . ASN A 1 88 ? -26.790 -4.926 40.753 1.00 91.25 88 ASN A C 1
ATOM 657 O O . ASN A 1 88 ? -27.476 -5.339 41.683 1.00 91.25 88 ASN A O 1
ATOM 661 N N . CYS A 1 89 ? -25.851 -3.992 40.946 1.00 89.00 89 CYS A N 1
ATOM 662 C CA . CYS A 1 89 ? -25.475 -3.512 42.282 1.00 89.00 89 CYS A CA 1
ATOM 663 C C . CYS A 1 89 ? -26.145 -2.202 42.713 1.00 89.00 89 CYS A C 1
ATOM 665 O O . CYS A 1 89 ? -25.909 -1.755 43.831 1.00 89.00 89 CYS A O 1
ATOM 667 N N . LYS A 1 90 ? -26.962 -1.579 41.850 1.00 88.62 90 LYS A N 1
ATOM 668 C CA . LYS A 1 90 ? -27.682 -0.319 42.124 1.00 88.62 90 LYS A CA 1
ATOM 669 C C . LYS A 1 90 ? -26.787 0.892 42.419 1.00 88.62 90 LYS A C 1
ATOM 671 O O . LYS A 1 90 ? -27.287 1.924 42.847 1.00 88.62 90 LYS A O 1
ATOM 676 N N . SER A 1 91 ? -25.483 0.804 42.149 1.00 86.06 91 SER A N 1
ATOM 677 C CA . SER A 1 91 ? -24.589 1.961 42.231 1.00 86.06 91 SER A CA 1
ATOM 678 C C . SER A 1 91 ? -24.964 3.008 41.185 1.00 86.06 91 SER A C 1
ATOM 680 O O . SER A 1 91 ? -25.244 2.655 40.032 1.00 86.06 91 SER A O 1
ATOM 682 N N . VAL A 1 92 ? -24.908 4.278 41.568 1.00 84.50 92 VAL A N 1
ATOM 683 C CA . VAL A 1 92 ? -25.199 5.417 40.694 1.00 84.50 92 VAL A CA 1
ATOM 684 C C . VAL A 1 92 ? -23.899 5.886 40.036 1.00 84.50 92 VAL A C 1
ATOM 686 O O . VAL A 1 92 ? -22.873 6.008 40.704 1.00 84.50 92 VAL A O 1
ATOM 689 N N . PHE A 1 93 ? -23.926 6.110 38.721 1.00 80.88 93 PHE A N 1
ATOM 690 C CA . PHE A 1 93 ? -22.751 6.567 37.967 1.00 80.88 93 PHE A CA 1
ATOM 691 C C . PHE A 1 93 ? -22.624 8.099 37.973 1.00 80.88 93 PHE A C 1
ATOM 693 O O . PHE A 1 93 ? -21.524 8.628 38.115 1.00 80.88 93 PHE A O 1
ATOM 700 N N . GLU A 1 94 ? -23.753 8.806 37.872 1.00 78.94 94 GLU A N 1
ATOM 701 C CA . GLU A 1 94 ? -23.839 10.271 37.884 1.00 78.94 94 GLU A CA 1
ATOM 702 C C . GLU A 1 94 ? -24.954 10.720 38.835 1.00 78.94 94 GLU A C 1
ATOM 704 O O . GLU A 1 94 ? -26.060 10.171 38.800 1.00 78.94 94 GLU A O 1
ATOM 709 N N . LYS A 1 95 ? -24.686 11.723 39.681 1.00 78.12 95 LYS A N 1
ATOM 710 C CA . LYS A 1 95 ? -25.710 12.330 40.544 1.00 78.12 95 LYS A CA 1
ATOM 711 C C . LYS A 1 95 ? -26.757 13.035 39.682 1.00 78.12 95 LYS A C 1
ATOM 713 O O . LYS A 1 95 ? -26.443 13.608 38.643 1.00 78.12 95 LYS A O 1
ATOM 718 N N . ILE A 1 96 ? -28.010 13.037 40.126 1.00 82.38 96 ILE A N 1
ATOM 719 C CA . ILE A 1 96 ? -29.102 13.764 39.468 1.00 82.38 96 ILE A CA 1
ATOM 720 C C . ILE A 1 96 ? -29.559 14.880 40.407 1.00 82.38 96 ILE A C 1
ATOM 722 O O . ILE A 1 96 ? -29.810 14.639 41.584 1.00 82.38 96 ILE A O 1
ATOM 726 N N . CYS A 1 97 ? -29.677 16.104 39.895 1.00 85.12 97 CYS A N 1
ATOM 727 C CA . CYS A 1 97 ? -30.185 17.233 40.671 1.00 85.12 97 CYS A CA 1
ATOM 728 C C . CYS A 1 97 ? -31.655 17.009 41.065 1.00 85.12 97 CYS A C 1
ATOM 730 O O . CYS A 1 97 ? -32.495 16.740 40.206 1.00 85.12 97 CYS A O 1
ATOM 732 N N . HIS A 1 98 ? -31.989 17.192 42.343 1.00 85.00 98 HIS A N 1
ATOM 733 C CA . HIS A 1 98 ? -33.341 16.972 42.862 1.00 85.00 98 HIS A CA 1
ATOM 734 C C . HIS A 1 98 ? -34.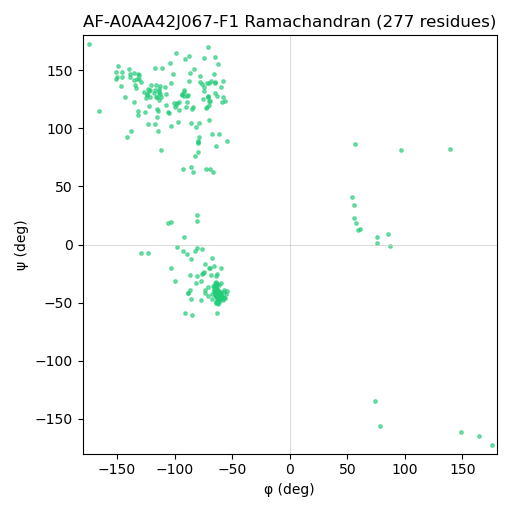375 17.999 42.354 1.00 85.00 98 HIS A C 1
ATOM 736 O O . HIS A 1 98 ? -35.553 17.666 42.236 1.00 85.00 98 HIS A O 1
ATOM 742 N N . VAL A 1 99 ? -33.951 19.218 41.991 1.00 89.94 99 VAL A N 1
ATOM 743 C CA . VAL A 1 99 ? -34.843 20.266 41.455 1.00 89.94 99 VAL A CA 1
ATOM 744 C C . VAL A 1 99 ? -35.040 20.117 39.950 1.00 89.94 99 VAL A C 1
ATOM 746 O O . VAL A 1 99 ? -36.157 19.937 39.472 1.00 89.94 99 VAL A O 1
ATOM 749 N N . CYS A 1 100 ? -33.953 20.196 39.177 1.00 89.62 100 CYS A N 1
ATOM 750 C CA . CYS A 1 100 ? -34.038 20.256 37.716 1.00 89.62 100 CYS A CA 1
ATOM 751 C C . CYS A 1 100 ? -33.956 18.887 37.022 1.00 89.62 100 CYS A C 1
ATOM 753 O O . CYS A 1 100 ? -34.107 18.821 35.802 1.00 89.62 100 CYS A O 1
ATOM 755 N N . LYS A 1 101 ? -33.708 17.804 37.775 1.00 86.12 101 LYS A N 1
ATOM 756 C CA . LYS A 1 101 ? -33.602 16.412 37.295 1.00 86.12 101 LYS A CA 1
ATOM 757 C C . LYS A 1 101 ? -32.538 16.170 36.217 1.00 86.12 101 LYS A C 1
ATOM 759 O O . LYS A 1 101 ? -32.577 15.151 35.531 1.00 86.12 101 LYS A O 1
ATOM 764 N N . ARG A 1 102 ? -31.571 17.081 36.066 1.00 84.12 102 ARG A N 1
ATOM 765 C CA . ARG A 1 102 ? -30.415 16.905 35.174 1.00 84.12 102 ARG A CA 1
ATOM 766 C C . ARG A 1 102 ? -29.283 16.176 35.887 1.00 84.12 102 ARG A C 1
ATOM 768 O O . ARG A 1 102 ? -29.105 16.353 37.093 1.00 84.12 102 ARG A O 1
ATOM 775 N N . ALA A 1 103 ? -28.519 15.394 35.130 1.00 82.50 103 ALA A N 1
ATOM 776 C CA . ALA A 1 103 ? -27.286 14.790 35.613 1.00 82.50 103 ALA A CA 1
ATOM 777 C C . ALA A 1 103 ? -26.246 15.876 35.937 1.00 82.50 103 ALA A C 1
ATOM 779 O O . ALA A 1 103 ? -26.132 16.880 35.227 1.00 82.50 103 ALA A O 1
ATOM 780 N N . ILE A 1 104 ? -25.529 15.688 37.039 1.00 83.06 104 ILE A N 1
ATOM 781 C CA . ILE A 1 104 ? -24.496 16.579 37.560 1.00 83.06 104 ILE A CA 1
ATOM 782 C C . ILE A 1 104 ? -23.283 15.747 37.989 1.00 83.06 104 ILE A C 1
ATOM 784 O O . ILE A 1 104 ? -23.415 14.606 38.435 1.00 83.06 104 ILE A O 1
ATOM 788 N N . ASN A 1 105 ? -22.088 16.326 37.853 1.00 74.38 105 ASN A N 1
ATOM 789 C CA . ASN A 1 105 ? -20.856 15.677 38.297 1.00 74.38 105 ASN A CA 1
ATOM 790 C C . ASN A 1 105 ? -20.870 15.441 39.813 1.00 74.38 105 ASN A C 1
ATOM 792 O O . ASN A 1 105 ? -21.529 16.154 40.566 1.00 74.38 105 ASN A O 1
ATOM 796 N N . ASN A 1 106 ? -20.108 14.451 40.273 1.00 70.06 106 ASN A N 1
ATOM 797 C CA . ASN A 1 106 ? -20.069 14.105 41.694 1.00 70.06 106 ASN A CA 1
ATOM 798 C C . ASN A 1 106 ? -19.392 15.172 42.574 1.00 70.06 106 ASN A C 1
ATOM 800 O O . ASN A 1 106 ? -19.690 15.210 43.769 1.00 70.06 106 ASN A O 1
ATOM 804 N N . ASP A 1 107 ? -18.577 16.045 41.966 1.00 75.62 107 ASP A N 1
ATOM 805 C CA . ASP A 1 107 ? -17.661 16.986 42.629 1.00 75.62 107 ASP A CA 1
ATOM 806 C C . ASP A 1 107 ? -18.140 18.455 42.598 1.00 75.62 107 ASP A C 1
ATOM 808 O O . ASP A 1 107 ? -17.336 19.376 42.744 1.00 75.62 107 ASP A O 1
ATOM 812 N N . VAL A 1 108 ? -19.433 18.710 42.349 1.00 81.25 108 VAL A N 1
ATOM 813 C CA . VAL A 1 108 ? -19.990 20.078 42.333 1.00 81.25 108 VAL A CA 1
ATOM 814 C C . VAL A 1 108 ? -20.856 20.349 43.562 1.00 81.25 108 VAL A C 1
ATOM 816 O O . VAL A 1 108 ? -21.772 19.588 43.853 1.00 81.25 108 VAL A O 1
ATOM 819 N N . ALA A 1 109 ? -20.595 21.466 44.248 1.00 85.81 109 ALA A N 1
ATOM 820 C CA . ALA A 1 109 ? -21.383 21.917 45.403 1.00 85.81 109 ALA A CA 1
ATOM 821 C C . ALA A 1 109 ? -22.734 22.548 45.005 1.00 85.81 109 ALA A C 1
ATOM 823 O O . ALA A 1 109 ? -23.687 22.527 45.776 1.00 85.81 109 ALA A O 1
ATOM 824 N N . TYR A 1 110 ? -22.832 23.086 43.785 1.00 88.44 110 TYR A N 1
ATOM 825 C CA . TYR A 1 110 ? -24.036 23.726 43.248 1.00 88.44 110 TYR A CA 1
ATOM 826 C C . TYR A 1 110 ? -24.329 23.204 41.841 1.00 88.44 110 TYR A C 1
ATOM 828 O O . TYR A 1 110 ? -23.416 22.989 41.038 1.00 88.44 110 TYR A O 1
ATOM 836 N N . CYS A 1 111 ? -25.607 23.029 41.504 1.00 89.06 111 CYS A N 1
ATOM 837 C CA . CYS A 1 111 ? -26.011 22.613 40.167 1.00 89.06 111 CYS A CA 1
ATOM 838 C C . CYS A 1 111 ? -25.741 23.734 39.139 1.00 89.06 111 CYS A C 1
ATOM 840 O O . CYS A 1 111 ? -26.334 24.808 39.254 1.00 89.06 111 CYS A O 1
ATOM 842 N N . PRO A 1 112 ? -24.962 23.495 38.065 1.00 89.56 112 PRO A N 1
ATOM 843 C CA . PRO A 1 112 ? -24.655 24.516 37.054 1.00 89.56 112 PRO A CA 1
ATOM 844 C C . PRO A 1 112 ? -25.866 24.943 36.207 1.00 89.56 112 PRO A C 1
ATOM 846 O O . PRO A 1 112 ? -25.785 25.912 35.460 1.00 89.56 112 PRO A O 1
ATOM 849 N N . TYR A 1 113 ? -26.986 24.218 36.293 1.00 90.62 113 TYR A N 1
ATOM 850 C CA . TYR A 1 113 ? -28.186 24.492 35.500 1.00 90.62 113 TYR A CA 1
ATOM 851 C C . TYR A 1 113 ? -29.265 25.269 36.254 1.00 90.62 113 TYR A C 1
ATOM 853 O O . TYR A 1 113 ? -30.021 25.998 35.620 1.00 90.62 113 TYR A O 1
ATOM 861 N N . CYS A 1 114 ? -29.377 25.090 37.573 1.00 92.75 114 CYS A N 1
ATOM 862 C CA . CYS A 1 114 ? -30.427 25.726 38.376 1.00 92.75 114 CYS A CA 1
ATOM 863 C C . CYS A 1 114 ? -29.914 26.459 39.619 1.00 92.75 114 CYS A C 1
ATOM 865 O O . CYS A 1 114 ? -30.701 27.133 40.273 1.00 92.75 114 CYS A O 1
ATOM 867 N N . GLY A 1 115 ? -28.628 26.336 39.956 1.00 89.19 115 GLY A N 1
ATOM 868 C CA . GLY A 1 115 ? -28.014 27.005 41.104 1.00 89.19 115 GLY A CA 1
ATOM 869 C C . GLY A 1 115 ? -28.348 26.396 42.466 1.00 89.19 115 GLY A C 1
ATOM 870 O O . GLY A 1 115 ? -27.880 26.911 43.473 1.00 89.19 115 GLY A O 1
ATOM 871 N N . THR A 1 116 ? -29.132 25.314 42.525 1.00 90.75 116 THR A N 1
ATOM 872 C CA . THR A 1 116 ? -29.464 24.654 43.796 1.00 90.75 116 THR A CA 1
ATOM 873 C C . THR A 1 116 ? -28.243 23.952 44.383 1.00 90.75 116 THR A C 1
ATOM 875 O O . THR A 1 116 ? -27.485 23.318 43.642 1.00 90.75 116 THR A O 1
ATOM 878 N N . GLU A 1 117 ? -28.083 24.055 45.701 1.00 88.50 117 GLU A N 1
ATOM 879 C CA . GLU A 1 117 ? -27.090 23.310 46.474 1.00 88.50 117 GLU A CA 1
ATOM 880 C C . GLU A 1 117 ? -27.286 21.802 46.302 1.00 88.50 117 GLU A C 1
ATOM 882 O O . GLU A 1 117 ? -28.405 21.292 46.183 1.00 88.50 117 GLU A O 1
ATOM 887 N N . VAL A 1 118 ? -26.172 21.088 46.202 1.00 83.62 118 VAL A N 1
ATOM 888 C CA . VAL A 1 118 ? -26.147 19.639 46.035 1.00 83.62 118 VAL A CA 1
ATOM 889 C C . VAL A 1 118 ? -25.777 19.047 47.386 1.00 83.62 118 VAL A C 1
ATOM 891 O O . VAL A 1 118 ? -24.611 19.067 47.765 1.00 83.62 118 VAL A O 1
ATOM 894 N N . ASP A 1 119 ? -26.772 18.537 48.112 1.00 72.75 119 ASP A N 1
ATOM 895 C CA . ASP A 1 119 ? -26.562 17.954 49.438 1.00 72.75 119 ASP A CA 1
ATOM 896 C C . ASP A 1 119 ? -25.564 16.782 49.382 1.00 72.75 119 ASP A C 1
ATOM 898 O O . ASP A 1 119 ? -25.757 15.800 48.662 1.00 72.75 119 ASP A O 1
ATOM 902 N N . GLU A 1 120 ? -24.484 16.877 50.163 1.00 61.94 120 GLU A N 1
ATOM 903 C CA . GLU A 1 120 ? -23.428 15.855 50.261 1.00 61.94 120 GLU A CA 1
ATOM 904 C C . GLU A 1 120 ? -23.873 14.605 51.045 1.00 61.94 120 GLU A C 1
ATOM 906 O O . GLU A 1 120 ? -23.228 13.559 50.968 1.00 61.94 120 GLU A O 1
ATOM 911 N N . ALA A 1 121 ? -24.968 14.711 51.806 1.00 55.28 121 ALA A N 1
ATOM 912 C CA . ALA A 1 121 ? -25.347 13.759 52.849 1.00 55.28 121 ALA A CA 1
ATOM 913 C C . ALA A 1 121 ? -26.233 12.587 52.384 1.00 55.28 121 ALA A C 1
ATOM 915 O O . ALA A 1 121 ? -26.427 11.635 53.141 1.00 55.28 121 ALA A O 1
ATOM 916 N N . GLU A 1 122 ? -26.732 12.596 51.147 1.00 53.50 122 GLU A N 1
ATOM 917 C CA . GLU A 1 122 ? -27.493 11.481 50.580 1.00 53.50 122 GLU A CA 1
ATOM 918 C C . GLU A 1 122 ? -26.797 10.980 49.307 1.00 53.50 122 GLU A C 1
ATOM 920 O O . GLU A 1 122 ? -26.468 11.767 48.427 1.00 53.50 122 GLU A O 1
ATOM 925 N N . GLN A 1 123 ? -26.626 9.658 49.189 1.00 50.97 123 GLN A N 1
ATOM 926 C CA . GLN A 1 123 ? -26.057 8.903 48.053 1.00 50.97 123 GLN A CA 1
ATOM 927 C C . GLN A 1 123 ? -24.563 8.518 48.157 1.00 50.97 123 GLN A C 1
ATOM 929 O O . GLN A 1 123 ? -23.670 9.077 47.520 1.00 50.97 123 GLN A O 1
ATOM 934 N N . VAL A 1 124 ? -24.321 7.432 48.901 1.00 58.38 124 VAL A N 1
ATOM 935 C CA . VAL A 1 124 ? -23.081 6.642 48.889 1.00 58.38 124 VAL A CA 1
ATOM 936 C C . VAL A 1 124 ? -23.137 5.622 47.743 1.00 58.38 124 VAL A C 1
ATOM 938 O O . VAL A 1 124 ? -23.996 4.744 47.764 1.00 58.38 124 VAL A O 1
ATOM 941 N N . GLN A 1 125 ? -22.197 5.737 46.791 1.00 56.81 125 GLN A N 1
ATOM 942 C CA . GLN A 1 125 ? -21.607 4.722 45.882 1.00 56.81 125 GLN A CA 1
ATOM 943 C C . GLN A 1 125 ? -21.409 5.281 44.465 1.00 56.81 125 GLN A C 1
ATOM 945 O O . GLN A 1 125 ? -22.197 5.019 43.556 1.00 56.81 125 GLN A O 1
ATOM 950 N N . THR A 1 126 ? -20.307 6.008 44.277 1.00 66.50 126 THR A N 1
ATOM 951 C CA . THR A 1 126 ? -19.825 6.516 42.988 1.00 66.50 126 THR A CA 1
ATOM 952 C C . THR A 1 126 ? -19.051 5.423 42.249 1.00 66.50 126 THR A C 1
ATOM 954 O O . THR A 1 126 ? -17.821 5.393 42.218 1.00 66.50 126 THR A O 1
ATOM 957 N N . ALA A 1 127 ? -19.773 4.459 41.675 1.00 67.31 127 ALA A N 1
ATOM 958 C CA . ALA A 1 127 ? -19.151 3.566 40.704 1.00 67.31 127 ALA A CA 1
ATOM 959 C C . ALA A 1 127 ? -18.819 4.370 39.443 1.00 67.31 127 ALA A C 1
ATOM 961 O O . ALA A 1 127 ? -19.624 5.181 38.994 1.00 67.31 127 ALA A O 1
ATOM 962 N N . THR A 1 128 ? -17.669 4.112 38.832 1.00 77.06 128 THR A N 1
ATOM 963 C CA . THR A 1 128 ? -17.292 4.731 37.561 1.00 77.06 128 THR A CA 1
ATOM 964 C C . THR A 1 128 ? -17.487 3.716 36.444 1.00 77.06 128 THR A C 1
ATOM 966 O O . THR A 1 128 ? -17.169 2.531 36.589 1.00 77.06 128 THR A O 1
ATOM 969 N N . LYS A 1 129 ? -18.011 4.175 35.307 1.00 78.25 129 LYS A N 1
ATOM 970 C CA . LYS A 1 129 ? -18.024 3.401 34.064 1.00 78.25 129 LYS A CA 1
ATOM 971 C C . LYS A 1 129 ? -16.603 3.331 33.507 1.00 78.25 129 LYS A C 1
ATOM 973 O O . LYS A 1 129 ? -16.024 4.357 33.159 1.00 78.25 129 LYS A O 1
ATOM 978 N N . VAL A 1 130 ? -16.038 2.131 33.393 1.00 79.19 130 VAL A N 1
ATOM 979 C CA . VAL A 1 130 ? -14.718 1.935 32.774 1.00 79.19 130 VAL A CA 1
ATOM 980 C C . VAL A 1 130 ? -14.910 1.470 31.332 1.00 79.19 130 VAL A C 1
ATOM 982 O O . VAL A 1 130 ? -15.505 0.423 31.096 1.00 79.19 130 VAL A O 1
ATOM 985 N N . SER A 1 131 ? -14.409 2.237 30.358 1.00 75.25 131 SER A N 1
ATOM 986 C CA . SER A 1 131 ? -14.407 1.837 28.941 1.00 75.25 131 SER A CA 1
ATOM 987 C C . SER A 1 131 ? -13.089 1.151 28.583 1.00 75.25 131 SER A C 1
ATOM 989 O O . SER A 1 131 ? -12.004 1.712 28.779 1.00 75.25 131 SER A O 1
ATOM 991 N N . LYS A 1 132 ? -13.166 -0.025 27.957 1.00 66.19 132 LYS A N 1
ATOM 992 C CA . LYS A 1 132 ? -11.997 -0.734 27.430 1.00 66.19 132 LYS A CA 1
ATOM 993 C C . LYS A 1 132 ? -11.569 -0.138 26.083 1.00 66.19 132 LYS A C 1
ATOM 995 O O . LYS A 1 132 ? -11.985 -0.581 25.016 1.00 66.19 132 LYS A O 1
ATOM 1000 N N . LYS A 1 133 ? -10.702 0.877 26.112 1.00 66.25 133 LYS A N 1
ATOM 1001 C CA . LYS A 1 133 ? -10.179 1.513 24.890 1.00 66.25 133 LYS A CA 1
ATOM 1002 C C . LYS A 1 133 ? -9.060 0.670 24.265 1.00 66.25 133 LYS A C 1
ATOM 1004 O O . LYS A 1 133 ? -7.928 0.689 24.743 1.00 66.25 133 LYS A O 1
ATOM 1009 N N . THR A 1 134 ? -9.336 -0.034 23.166 1.00 69.88 134 THR A N 1
ATOM 1010 C CA . THR A 1 134 ? -8.280 -0.671 22.355 1.00 69.88 134 THR A CA 1
ATOM 1011 C C . THR A 1 134 ? -7.817 0.265 21.237 1.00 69.88 134 THR A C 1
ATOM 1013 O O . THR A 1 134 ? -8.611 0.779 20.451 1.00 69.88 134 THR A O 1
ATOM 1016 N N . ASN A 1 135 ? -6.507 0.498 21.139 1.00 76.31 135 ASN A N 1
ATOM 1017 C CA . ASN A 1 135 ? -5.923 1.382 20.126 1.00 76.31 135 ASN A CA 1
ATOM 1018 C C . ASN A 1 135 ? -5.509 0.592 18.869 1.00 76.31 135 ASN A C 1
ATOM 1020 O O . ASN A 1 135 ? -4.318 0.520 18.579 1.00 76.31 135 ASN A O 1
ATOM 1024 N N . ILE A 1 136 ? -6.450 -0.001 18.118 1.00 81.50 136 ILE A N 1
ATOM 1025 C CA . ILE A 1 136 ? -6.109 -0.772 16.894 1.00 81.50 136 ILE A CA 1
ATOM 1026 C C . ILE A 1 136 ? -5.482 0.092 15.798 1.00 81.50 136 ILE A C 1
ATOM 1028 O O . ILE A 1 136 ? -4.731 -0.398 14.962 1.00 81.50 136 ILE A O 1
ATOM 1032 N N . VAL A 1 137 ? -5.804 1.387 15.788 1.00 79.12 137 VAL A N 1
ATOM 1033 C CA . VAL A 1 137 ? -5.429 2.293 14.697 1.00 79.12 137 VAL A CA 1
ATOM 1034 C C . VAL A 1 137 ? -3.908 2.444 14.621 1.00 79.12 137 VAL A C 1
ATOM 1036 O O . VAL A 1 137 ? -3.351 2.527 13.534 1.00 79.12 137 VAL A O 1
ATOM 1039 N N . LYS A 1 138 ? -3.219 2.394 15.771 1.00 83.81 138 LYS A N 1
ATOM 1040 C CA . LYS A 1 138 ? -1.754 2.502 15.853 1.00 83.81 138 LYS A CA 1
ATOM 1041 C C . LYS A 1 138 ? -1.029 1.348 15.138 1.00 83.81 138 LYS A C 1
ATOM 1043 O O . LYS A 1 138 ? -0.269 1.638 14.218 1.00 83.81 138 LYS A O 1
ATOM 1048 N N . PRO A 1 139 ? -1.234 0.062 15.498 1.00 85.25 139 PRO A N 1
ATOM 1049 C CA . PRO A 1 139 ? -0.587 -1.042 14.792 1.00 85.25 139 PRO A CA 1
ATOM 1050 C C . PRO A 1 139 ? -1.021 -1.124 13.326 1.00 85.25 139 PRO A C 1
ATOM 1052 O O . PRO A 1 139 ? -0.192 -1.436 12.478 1.00 85.25 139 PRO A O 1
ATOM 1055 N N . LEU A 1 140 ? -2.274 -0.787 13.004 1.00 86.19 140 LEU A N 1
ATOM 1056 C CA . LEU A 1 140 ? -2.751 -0.801 11.622 1.00 86.19 140 LEU A CA 1
ATOM 1057 C C . LEU A 1 140 ? -2.033 0.240 10.744 1.00 86.19 140 LEU A C 1
ATOM 1059 O O . LEU A 1 140 ? -1.603 -0.086 9.641 1.00 86.19 140 LEU A O 1
ATOM 1063 N N . ALA A 1 141 ? -1.842 1.463 11.252 1.00 84.31 141 ALA A N 1
ATOM 1064 C CA . ALA A 1 141 ? -1.104 2.515 10.553 1.00 84.31 141 ALA A CA 1
ATOM 1065 C C . ALA A 1 141 ? 0.372 2.141 10.332 1.00 84.31 141 ALA A C 1
ATOM 1067 O O . ALA A 1 141 ? 0.914 2.393 9.258 1.00 84.31 141 ALA A O 1
ATOM 1068 N N . ILE A 1 142 ? 1.006 1.487 11.314 1.00 88.00 142 ILE A N 1
ATOM 1069 C CA . ILE A 1 142 ? 2.385 0.990 11.191 1.00 88.00 142 ILE A CA 1
ATOM 1070 C C . ILE A 1 142 ? 2.481 -0.059 10.078 1.00 88.00 142 ILE A C 1
ATOM 1072 O O . ILE A 1 142 ? 3.337 0.051 9.205 1.00 88.00 142 ILE A O 1
ATOM 1076 N N . ILE A 1 143 ? 1.586 -1.051 10.076 1.00 88.88 143 ILE A N 1
ATOM 1077 C CA . ILE A 1 143 ? 1.571 -2.114 9.064 1.00 88.88 143 ILE A CA 1
ATOM 1078 C C . ILE A 1 143 ? 1.345 -1.532 7.660 1.00 88.88 143 ILE A C 1
ATOM 1080 O O . ILE A 1 143 ? 2.063 -1.892 6.726 1.00 88.88 143 ILE A O 1
ATOM 1084 N N . GLY A 1 144 ? 0.399 -0.597 7.517 1.00 86.12 144 GLY A N 1
ATOM 1085 C CA . GLY A 1 144 ? 0.151 0.102 6.254 1.00 86.12 144 GLY A CA 1
ATOM 1086 C C . GLY A 1 144 ? 1.365 0.901 5.771 1.00 86.12 144 GLY A C 1
ATOM 1087 O O . GLY A 1 144 ? 1.716 0.831 4.596 1.00 86.12 144 GLY A O 1
ATOM 1088 N N . GLY A 1 145 ? 2.058 1.596 6.679 1.00 87.88 145 GLY A N 1
ATOM 1089 C CA . GLY A 1 145 ? 3.295 2.318 6.370 1.00 87.88 145 GLY A CA 1
ATOM 1090 C C . GLY A 1 145 ? 4.432 1.400 5.913 1.00 87.88 145 GLY A C 1
ATOM 1091 O O . GLY A 1 145 ? 5.106 1.711 4.933 1.00 87.88 145 GLY A O 1
ATOM 1092 N N . ILE A 1 146 ? 4.610 0.242 6.562 1.00 90.69 146 ILE A N 1
ATOM 1093 C CA . ILE A 1 146 ? 5.613 -0.761 6.160 1.00 90.69 146 ILE A CA 1
ATOM 1094 C C . ILE A 1 146 ? 5.308 -1.300 4.759 1.00 90.69 146 ILE A C 1
ATOM 1096 O O . ILE A 1 146 ? 6.219 -1.411 3.940 1.00 90.69 146 ILE A O 1
ATOM 1100 N N . PHE A 1 147 ? 4.040 -1.598 4.459 1.00 89.12 147 PHE A N 1
ATOM 1101 C CA . PHE A 1 147 ? 3.630 -2.056 3.131 1.00 89.12 147 PHE A CA 1
ATOM 1102 C C . PHE A 1 147 ? 3.943 -1.016 2.045 1.00 89.12 147 PHE A C 1
ATOM 1104 O O . PHE A 1 147 ? 4.523 -1.355 1.015 1.00 89.12 147 PHE A O 1
ATOM 1111 N N . LEU A 1 148 ? 3.620 0.256 2.297 1.00 89.44 148 LEU A N 1
ATOM 1112 C CA . LEU A 1 148 ? 3.882 1.361 1.370 1.00 89.44 148 LEU A CA 1
ATOM 1113 C C . LEU A 1 148 ? 5.383 1.585 1.144 1.00 89.44 148 LEU A C 1
ATOM 1115 O O . LEU A 1 148 ? 5.823 1.738 0.006 1.00 89.44 148 LEU A O 1
ATOM 1119 N N . ALA A 1 149 ? 6.178 1.558 2.217 1.00 91.44 149 ALA A N 1
ATOM 1120 C CA . ALA A 1 149 ? 7.629 1.677 2.132 1.00 91.44 149 ALA A CA 1
ATOM 1121 C C . ALA A 1 149 ? 8.245 0.510 1.348 1.00 91.44 149 ALA A C 1
ATOM 1123 O O . ALA A 1 149 ? 9.086 0.727 0.479 1.00 91.44 149 ALA A O 1
ATOM 1124 N N . PHE A 1 150 ? 7.794 -0.722 1.603 1.00 90.75 150 PHE A N 1
ATOM 1125 C CA . PHE A 1 150 ? 8.244 -1.895 0.859 1.00 90.75 150 PHE A CA 1
ATOM 1126 C C . PHE A 1 150 ? 7.886 -1.801 -0.630 1.00 90.75 150 PHE A C 1
ATOM 1128 O O . PHE A 1 150 ? 8.743 -2.044 -1.477 1.00 90.75 150 PHE A O 1
ATOM 1135 N N . ALA A 1 151 ? 6.665 -1.371 -0.961 1.00 87.62 151 ALA A N 1
ATOM 1136 C CA . ALA A 1 151 ? 6.242 -1.151 -2.342 1.00 87.62 151 ALA A CA 1
ATOM 1137 C C . ALA A 1 151 ? 7.097 -0.084 -3.052 1.00 87.62 151 ALA A C 1
ATOM 1139 O O . ALA A 1 151 ? 7.492 -0.286 -4.198 1.00 87.62 151 ALA A O 1
ATOM 1140 N N . LEU A 1 152 ? 7.445 1.012 -2.368 1.00 90.62 152 LEU A N 1
ATOM 1141 C CA . LEU A 1 152 ? 8.353 2.033 -2.902 1.00 90.62 152 LEU A CA 1
ATOM 1142 C C . LEU A 1 152 ? 9.766 1.490 -3.130 1.00 90.62 152 LEU A C 1
ATOM 1144 O O . LEU A 1 152 ? 10.353 1.755 -4.175 1.00 90.62 152 LEU A O 1
ATOM 1148 N N . ILE A 1 153 ? 10.303 0.703 -2.196 1.00 89.56 153 ILE A N 1
ATOM 1149 C CA . ILE A 1 153 ? 11.624 0.075 -2.345 1.00 89.56 153 ILE A CA 1
ATOM 1150 C C . ILE A 1 153 ? 11.634 -0.878 -3.542 1.00 89.56 153 ILE A C 1
ATOM 1152 O O . ILE A 1 153 ? 12.579 -0.854 -4.329 1.00 89.56 153 ILE A O 1
ATOM 1156 N N . LEU A 1 154 ? 10.582 -1.685 -3.718 1.00 87.06 154 LEU A N 1
ATOM 1157 C CA . LEU A 1 154 ? 10.442 -2.543 -4.894 1.00 87.06 154 LEU A CA 1
ATOM 1158 C C . LEU A 1 154 ? 10.344 -1.727 -6.182 1.00 87.06 154 LEU A C 1
ATOM 1160 O O . LEU A 1 154 ? 11.026 -2.057 -7.147 1.00 87.06 154 LEU A O 1
ATOM 1164 N N . PHE A 1 155 ? 9.556 -0.651 -6.196 1.00 86.31 155 PHE A N 1
ATOM 1165 C CA . PHE A 1 155 ? 9.415 0.218 -7.363 1.00 86.31 155 PHE A CA 1
ATOM 1166 C C . PHE A 1 155 ? 10.750 0.863 -7.757 1.00 86.31 155 PHE A C 1
ATOM 1168 O O . PHE A 1 155 ? 11.157 0.793 -8.915 1.00 86.31 155 PHE A O 1
ATOM 1175 N N . VAL A 1 156 ? 11.479 1.418 -6.786 1.00 87.38 156 VAL A N 1
ATOM 1176 C CA . VAL A 1 156 ? 12.810 2.006 -6.995 1.00 87.38 156 VAL A CA 1
ATOM 1177 C C . VAL A 1 156 ? 13.819 0.938 -7.420 1.00 87.38 156 VAL A C 1
ATOM 1179 O O . VAL A 1 156 ? 14.617 1.182 -8.324 1.00 87.38 156 VAL A O 1
ATOM 1182 N N . GLY A 1 157 ? 13.777 -0.256 -6.824 1.00 82.25 157 GLY A N 1
ATOM 1183 C CA . GLY A 1 157 ? 14.635 -1.383 -7.196 1.00 82.25 157 GLY A CA 1
ATOM 1184 C C . GLY A 1 157 ? 14.389 -1.865 -8.628 1.00 82.25 157 GLY A C 1
ATOM 1185 O O . GLY A 1 157 ? 15.341 -2.018 -9.391 1.00 82.25 157 GLY A O 1
ATOM 1186 N N . MET A 1 158 ? 13.122 -2.022 -9.024 1.00 76.88 158 MET A N 1
ATOM 1187 C CA . MET A 1 158 ? 12.735 -2.360 -10.397 1.00 76.88 158 MET A CA 1
ATOM 1188 C C . MET A 1 158 ? 13.152 -1.275 -11.392 1.00 76.88 158 MET A C 1
ATOM 1190 O O . MET A 1 158 ? 13.700 -1.597 -12.442 1.00 76.88 158 MET A O 1
ATOM 1194 N N . PHE A 1 159 ? 12.951 0.001 -11.055 1.00 76.50 159 PHE A N 1
ATOM 1195 C CA . PHE A 1 159 ? 13.360 1.126 -11.898 1.00 76.50 159 PHE A CA 1
ATOM 1196 C C . PHE A 1 159 ? 14.885 1.196 -12.058 1.00 76.50 159 PHE A C 1
ATOM 1198 O O . PHE A 1 159 ? 15.395 1.405 -13.156 1.00 76.50 159 PHE A O 1
ATOM 1205 N N . SER A 1 160 ? 15.627 0.934 -10.981 1.00 76.06 160 SER A N 1
ATOM 1206 C CA . SER A 1 160 ? 17.093 0.892 -11.002 1.00 76.06 160 SER A CA 1
ATOM 1207 C C . SER A 1 160 ? 17.614 -0.262 -11.862 1.00 76.06 160 SER A C 1
ATOM 1209 O O . SER A 1 160 ? 18.580 -0.096 -12.604 1.00 76.06 160 SER A O 1
ATOM 1211 N N . MET A 1 161 ? 16.960 -1.425 -11.803 1.00 66.62 161 MET A N 1
ATOM 1212 C CA . MET A 1 161 ? 17.319 -2.578 -12.628 1.00 66.62 161 MET A CA 1
ATOM 1213 C C . MET A 1 161 ? 16.964 -2.365 -14.103 1.00 66.62 161 MET A C 1
ATOM 1215 O O . MET A 1 161 ? 17.759 -2.745 -14.953 1.00 66.62 161 MET A O 1
ATOM 1219 N N . ALA A 1 162 ? 15.846 -1.697 -14.406 1.00 66.44 162 ALA A N 1
ATOM 1220 C CA . ALA A 1 162 ? 15.477 -1.317 -15.771 1.00 66.44 162 ALA A CA 1
ATOM 1221 C C . ALA A 1 162 ? 16.487 -0.343 -16.408 1.00 66.44 162 ALA A C 1
ATOM 1223 O O . ALA A 1 162 ? 16.747 -0.425 -17.604 1.00 66.44 162 ALA A O 1
ATOM 1224 N N . ILE A 1 163 ? 17.096 0.545 -15.613 1.00 65.12 163 ILE A N 1
ATOM 1225 C CA . ILE A 1 163 ? 18.196 1.410 -16.072 1.00 65.12 163 ILE A CA 1
ATOM 1226 C C . ILE A 1 163 ? 19.498 0.604 -16.247 1.00 65.12 163 ILE A C 1
ATOM 1228 O O . ILE A 1 163 ? 20.247 0.837 -17.193 1.00 65.12 163 ILE A O 1
ATOM 1232 N N . ALA A 1 164 ? 19.781 -0.351 -15.354 1.00 62.31 164 ALA A N 1
ATOM 1233 C CA . ALA A 1 164 ? 21.024 -1.127 -15.364 1.00 62.31 164 ALA A CA 1
ATOM 1234 C C . ALA A 1 164 ? 21.066 -2.235 -16.433 1.00 62.31 164 ALA A C 1
ATOM 1236 O O . ALA A 1 164 ? 22.138 -2.537 -16.951 1.00 62.31 164 ALA A O 1
ATOM 1237 N N . SER A 1 165 ? 19.925 -2.832 -16.791 1.00 57.66 165 SER A N 1
ATOM 1238 C CA . SER A 1 165 ? 19.811 -3.824 -17.869 1.00 57.66 165 SER A CA 1
ATOM 1239 C C . SER A 1 165 ? 19.736 -3.183 -19.255 1.00 57.66 165 SER A C 1
ATOM 1241 O O . SER A 1 165 ? 19.138 -3.768 -20.152 1.00 57.66 165 SER A O 1
ATOM 1243 N N . GLY A 1 166 ? 20.276 -1.972 -19.415 1.00 50.69 166 GLY A N 1
ATOM 1244 C CA . GLY A 1 166 ? 20.182 -1.177 -20.627 1.00 50.69 166 GLY A CA 1
ATOM 1245 C C . GLY A 1 166 ? 20.663 -1.907 -21.884 1.00 50.69 166 GLY A C 1
ATOM 1246 O O . GLY A 1 166 ? 21.771 -1.675 -22.347 1.00 50.69 166 GLY A O 1
ATOM 1247 N N . GLU A 1 167 ? 19.750 -2.614 -22.547 1.00 39.50 167 GLU A N 1
ATOM 1248 C CA . GLU A 1 167 ? 19.456 -2.363 -23.959 1.00 39.50 167 GLU A CA 1
ATOM 1249 C C . GLU A 1 167 ? 18.822 -0.968 -24.069 1.00 39.50 167 GLU A C 1
ATOM 1251 O O . GLU A 1 167 ? 17.672 -0.778 -24.457 1.00 39.50 167 GLU A O 1
ATOM 1256 N N . PHE A 1 168 ? 19.591 0.052 -23.687 1.00 38.00 168 PHE A N 1
ATOM 1257 C CA . PHE A 1 168 ? 19.349 1.406 -24.138 1.00 38.00 168 PHE A CA 1
ATOM 1258 C C . PHE A 1 168 ? 19.942 1.445 -25.543 1.00 38.00 168 PHE A C 1
ATOM 1260 O O . PHE A 1 168 ? 21.083 1.858 -25.751 1.00 38.00 168 PHE A O 1
ATOM 1267 N N . ASN A 1 169 ? 19.187 0.924 -26.511 1.00 37.91 169 ASN A N 1
ATOM 1268 C CA . ASN A 1 169 ? 19.466 1.176 -27.913 1.00 37.91 169 ASN A CA 1
ATOM 1269 C C . ASN A 1 169 ? 19.323 2.683 -28.072 1.00 37.91 169 ASN A C 1
ATOM 1271 O O . ASN A 1 169 ? 18.216 3.208 -28.172 1.00 37.91 169 ASN A O 1
ATOM 1275 N N . ASN A 1 170 ? 20.444 3.392 -27.991 1.00 41.03 170 ASN A N 1
ATOM 1276 C CA . ASN A 1 170 ? 20.498 4.819 -28.220 1.00 41.03 170 ASN A CA 1
ATOM 1277 C C . ASN A 1 170 ? 20.328 5.075 -29.720 1.00 41.03 170 ASN A C 1
ATOM 1279 O O . ASN A 1 170 ? 21.240 5.523 -30.402 1.00 41.03 170 ASN A O 1
ATOM 1283 N N . SER A 1 171 ? 19.155 4.748 -30.244 1.00 38.00 171 SER A N 1
ATOM 1284 C CA . SER A 1 171 ? 18.615 5.343 -31.447 1.00 38.00 171 SER A CA 1
ATOM 1285 C C . SER A 1 171 ? 17.895 6.617 -31.019 1.00 38.00 171 SER A C 1
ATOM 1287 O O . SER A 1 171 ? 16.674 6.723 -31.113 1.00 38.00 171 SER A O 1
ATOM 1289 N N . THR A 1 172 ? 18.644 7.614 -30.537 1.00 42.28 172 THR A N 1
ATOM 1290 C CA . THR A 1 172 ? 18.206 9.008 -30.655 1.00 42.28 172 THR A CA 1
ATOM 1291 C C . THR A 1 172 ? 18.266 9.412 -32.126 1.00 42.28 172 THR A C 1
ATOM 1293 O O . THR A 1 172 ? 19.009 10.307 -32.505 1.00 42.28 172 THR A O 1
ATOM 1296 N N . SER A 1 173 ? 17.436 8.791 -32.962 1.00 39.84 173 SER A N 1
ATOM 1297 C CA . SER A 1 173 ? 16.939 9.433 -34.173 1.00 39.84 173 SER A CA 1
ATOM 1298 C C . SER A 1 173 ? 15.724 10.268 -33.769 1.00 39.84 173 SER A C 1
ATOM 1300 O O . SER A 1 173 ? 14.591 10.007 -34.167 1.00 39.84 173 SER A O 1
ATOM 1302 N N . VAL A 1 174 ? 15.948 11.257 -32.901 1.00 40.16 174 VAL A N 1
ATOM 1303 C CA . VAL A 1 174 ? 15.008 12.369 -32.774 1.00 40.16 174 VAL A CA 1
ATOM 1304 C C . VAL A 1 174 ? 15.334 13.294 -33.939 1.00 40.16 174 VAL A C 1
ATOM 1306 O O . VAL A 1 174 ? 16.183 14.176 -33.831 1.00 40.16 174 VAL A O 1
ATOM 1309 N N . SER A 1 175 ? 14.696 13.045 -35.082 1.00 41.50 175 SER A N 1
ATOM 1310 C CA . SER A 1 175 ? 14.737 13.933 -36.239 1.00 41.50 175 SER A CA 1
ATOM 1311 C C . SER A 1 175 ? 13.993 15.223 -35.887 1.00 41.50 175 SER A C 1
ATOM 1313 O O . SER A 1 175 ? 12.765 15.303 -35.981 1.00 41.50 175 SER A O 1
ATOM 1315 N N . VAL A 1 176 ? 14.721 16.247 -35.440 1.00 39.84 176 VAL A N 1
ATOM 1316 C CA . VAL A 1 176 ? 14.159 17.591 -35.272 1.00 39.84 176 VAL A CA 1
ATOM 1317 C C . VAL A 1 176 ? 14.131 18.255 -36.650 1.00 39.84 176 VAL A C 1
ATOM 1319 O O . VAL A 1 176 ? 15.076 18.937 -37.033 1.00 39.84 176 VAL A O 1
ATOM 1322 N N . MET A 1 177 ? 13.029 18.011 -37.369 1.00 38.94 177 MET A N 1
ATOM 1323 C CA . MET A 1 177 ? 12.590 18.678 -38.604 1.00 38.94 177 MET A CA 1
ATOM 1324 C C . MET A 1 177 ? 13.607 18.642 -39.765 1.00 38.94 177 MET A C 1
ATOM 1326 O O . MET A 1 177 ? 14.356 19.594 -39.967 1.00 38.94 177 MET A O 1
ATOM 1330 N N . SER A 1 178 ? 13.582 17.576 -40.573 1.00 44.19 178 SER A N 1
ATOM 1331 C CA . SER A 1 178 ? 14.076 17.612 -41.956 1.00 44.19 178 SER A CA 1
ATOM 1332 C C . SER A 1 178 ? 12.896 17.908 -42.891 1.00 44.19 178 SER A C 1
ATOM 1334 O O . SER A 1 178 ? 11.848 17.270 -42.803 1.00 44.19 178 SER A O 1
ATOM 1336 N N . TYR A 1 179 ? 13.031 18.905 -43.767 1.00 45.56 179 TYR A N 1
ATOM 1337 C CA . TYR A 1 179 ? 12.197 18.995 -44.965 1.00 45.56 179 TYR A CA 1
ATOM 1338 C C . TYR A 1 179 ? 13.023 18.395 -46.101 1.00 45.56 179 TYR A C 1
ATOM 1340 O O . TYR A 1 179 ? 14.008 18.977 -46.547 1.00 45.56 179 TYR A O 1
ATOM 1348 N N . GLU A 1 180 ? 12.671 17.186 -46.514 1.00 44.25 180 GLU A N 1
ATOM 1349 C CA . GLU A 1 180 ? 13.213 16.590 -47.729 1.00 44.25 180 GLU A CA 1
ATOM 1350 C C . GLU A 1 180 ? 12.292 16.977 -48.879 1.00 44.25 180 GLU A C 1
ATOM 1352 O O . GLU A 1 180 ? 11.109 16.635 -48.889 1.00 44.25 180 GLU A O 1
ATOM 1357 N N . VAL A 1 181 ? 12.825 17.702 -49.859 1.00 46.97 181 VAL A N 1
ATOM 1358 C CA . VAL A 1 181 ? 12.159 17.867 -51.152 1.00 46.97 181 VAL A CA 1
ATOM 1359 C C . VAL A 1 181 ? 13.008 17.126 -52.173 1.00 46.97 181 VAL A C 1
ATOM 1361 O O . VAL A 1 181 ? 13.844 17.715 -52.848 1.00 46.97 181 VAL A O 1
ATOM 1364 N N . SER A 1 182 ? 12.831 15.805 -52.250 1.00 45.72 182 SER A N 1
ATOM 1365 C CA . SER A 1 182 ? 13.373 15.017 -53.357 1.00 45.72 182 SER A CA 1
ATOM 1366 C C . SER A 1 182 ? 12.418 15.149 -54.545 1.00 45.72 182 SER A C 1
ATOM 1368 O O . SER A 1 182 ? 11.351 14.538 -54.576 1.00 45.72 182 SER A O 1
ATOM 1370 N N . MET A 1 183 ? 12.777 15.997 -55.508 1.00 39.88 183 MET A N 1
ATOM 1371 C CA . MET A 1 183 ? 12.117 16.067 -56.813 1.00 39.88 183 MET A CA 1
ATOM 1372 C C . MET A 1 183 ? 13.170 15.843 -57.905 1.00 39.88 183 MET A C 1
ATOM 1374 O O . MET A 1 183 ? 13.950 16.739 -58.208 1.00 39.88 183 MET A O 1
ATOM 1378 N N . GLY A 1 184 ? 13.196 14.651 -58.508 1.00 61.12 184 GLY A N 1
ATOM 1379 C CA . GLY A 1 184 ? 14.086 14.349 -59.640 1.00 61.12 184 GLY A CA 1
ATOM 1380 C C . GLY A 1 184 ? 15.555 14.173 -59.239 1.00 61.12 184 GLY A C 1
ATOM 1381 O O . GLY A 1 184 ? 15.818 13.478 -58.265 1.00 61.12 184 GLY A O 1
ATOM 1382 N N . GLU A 1 185 ? 16.485 14.785 -59.989 1.00 65.00 185 GLU A N 1
ATOM 1383 C CA . GLU A 1 185 ? 17.953 14.738 -59.796 1.00 65.00 185 GLU A CA 1
ATOM 1384 C C . GLU A 1 185 ? 18.473 15.705 -58.698 1.00 65.00 185 GLU A C 1
ATOM 1386 O O . GLU A 1 185 ? 19.647 16.062 -58.680 1.00 65.00 185 GLU A O 1
ATOM 1391 N N . HIS A 1 186 ? 17.623 16.161 -57.768 1.00 67.62 186 HIS A N 1
ATOM 1392 C CA . HIS A 1 186 ? 17.976 17.183 -56.771 1.00 67.62 186 HIS A CA 1
ATOM 1393 C C . HIS A 1 186 ? 17.882 16.669 -55.327 1.00 67.62 186 HIS A C 1
ATOM 1395 O O . HIS A 1 186 ? 16.872 16.094 -54.918 1.00 67.62 186 HIS A O 1
ATOM 1401 N N . LEU A 1 187 ? 18.939 16.902 -54.547 1.00 67.75 187 LEU A N 1
ATOM 1402 C CA . LEU A 1 187 ? 19.047 16.605 -53.121 1.00 67.75 187 LEU A CA 1
ATOM 1403 C C . LEU A 1 187 ? 19.188 17.910 -52.340 1.00 67.75 187 LEU A C 1
ATOM 1405 O O . LEU A 1 187 ? 20.231 18.559 -52.386 1.00 67.75 187 LEU A O 1
ATOM 1409 N N . LYS A 1 188 ? 18.152 18.280 -51.586 1.00 73.19 188 LYS A N 1
ATOM 1410 C CA . LYS A 1 188 ? 18.176 19.458 -50.719 1.00 73.19 188 LYS A CA 1
ATOM 1411 C C . LYS A 1 188 ? 17.587 19.143 -49.354 1.00 73.19 188 LYS A C 1
ATOM 1413 O O . LYS A 1 188 ? 16.419 18.767 -49.267 1.00 73.19 188 LYS A O 1
ATOM 1418 N N . ALA A 1 189 ? 18.373 19.360 -48.303 1.00 70.38 189 ALA A N 1
ATOM 1419 C CA . ALA A 1 189 ? 17.901 19.273 -46.927 1.00 70.38 189 ALA A CA 1
ATOM 1420 C C . ALA A 1 189 ? 18.687 20.210 -46.001 1.00 70.38 189 ALA A C 1
ATOM 1422 O O . ALA A 1 189 ? 19.882 20.449 -46.184 1.00 70.38 189 ALA A O 1
ATOM 1423 N N . GLY A 1 190 ? 18.011 20.715 -44.968 1.00 65.69 190 GLY A N 1
ATOM 1424 C CA . GLY A 1 190 ? 18.630 21.389 -43.827 1.00 65.69 190 GLY A CA 1
ATOM 1425 C C . GLY A 1 190 ? 18.277 20.655 -42.538 1.00 65.69 190 GLY A C 1
ATOM 1426 O O . GLY A 1 190 ? 17.129 20.249 -42.362 1.00 65.69 190 GLY A O 1
ATOM 1427 N N . PHE A 1 191 ? 19.247 20.472 -41.644 1.00 67.88 191 PHE A N 1
ATOM 1428 C CA . PHE A 1 191 ? 19.058 19.717 -40.408 1.00 67.88 191 PHE A CA 1
ATOM 1429 C C . PHE A 1 191 ? 19.887 20.274 -39.247 1.00 67.88 191 PHE A C 1
ATOM 1431 O O . PHE A 1 191 ? 21.068 20.596 -39.364 1.00 67.88 191 PHE A O 1
ATOM 1438 N N . LYS A 1 192 ? 19.256 20.365 -38.072 1.00 54.69 192 LYS A N 1
ATOM 1439 C CA . LYS A 1 192 ? 19.883 20.911 -36.857 1.00 54.69 192 LYS A CA 1
ATOM 1440 C C . LYS A 1 192 ? 20.660 19.857 -36.067 1.00 54.69 192 LYS A C 1
ATOM 1442 O O . LYS A 1 192 ? 21.593 20.206 -35.349 1.00 54.69 192 LYS A O 1
ATOM 1447 N N . TYR A 1 193 ? 20.284 18.589 -36.201 1.00 59.47 193 TYR A N 1
ATOM 1448 C CA . TYR A 1 193 ? 20.990 17.420 -35.679 1.00 59.47 193 TYR A CA 1
ATOM 1449 C C . TYR A 1 193 ? 20.403 16.186 -36.367 1.00 59.47 193 TYR A C 1
ATOM 1451 O O . TYR A 1 193 ? 19.208 15.931 -36.210 1.00 59.47 193 TYR A O 1
ATOM 1459 N N . ASN A 1 194 ? 21.197 15.475 -37.169 1.00 60.84 194 ASN A N 1
ATOM 1460 C CA . ASN A 1 194 ? 20.713 14.301 -37.891 1.00 60.84 194 ASN A CA 1
ATOM 1461 C C . ASN A 1 194 ? 21.731 13.152 -37.885 1.00 60.84 194 ASN A C 1
ATOM 1463 O O . ASN A 1 194 ? 22.948 13.357 -37.920 1.00 60.84 194 ASN A O 1
ATOM 1467 N N . GLU A 1 195 ? 21.191 11.939 -37.861 1.00 62.81 195 GLU A N 1
ATOM 1468 C CA . GLU A 1 195 ? 21.879 10.678 -38.110 1.00 62.81 195 GLU A CA 1
ATOM 1469 C C . GLU A 1 195 ? 21.016 9.904 -39.106 1.00 62.81 195 GLU A C 1
ATOM 1471 O O . GLU A 1 195 ? 19.896 9.504 -38.790 1.00 62.81 195 GLU A O 1
ATOM 1476 N N . GLY A 1 196 ? 21.509 9.730 -40.328 1.00 61.72 196 GLY A N 1
ATOM 1477 C CA . GLY A 1 196 ? 20.689 9.196 -41.409 1.00 61.72 196 GLY A CA 1
ATOM 1478 C C . GLY A 1 196 ? 21.473 8.944 -42.687 1.00 61.72 196 GLY A C 1
ATOM 1479 O O . GLY A 1 196 ? 22.658 9.276 -42.794 1.00 61.72 196 GLY A O 1
ATOM 1480 N N . ARG A 1 197 ? 20.803 8.319 -43.657 1.00 59.72 197 ARG A N 1
ATOM 1481 C CA . ARG A 1 197 ? 21.350 8.082 -44.991 1.00 59.72 197 ARG A CA 1
ATOM 1482 C C . ARG A 1 197 ? 20.330 8.490 -46.043 1.00 59.72 197 ARG A C 1
ATOM 1484 O O . ARG A 1 197 ? 19.329 7.795 -46.201 1.00 59.72 197 ARG A O 1
ATOM 1491 N N . ASP A 1 198 ? 20.669 9.508 -46.817 1.00 62.31 198 ASP A N 1
ATOM 1492 C CA . ASP A 1 198 ? 19.878 9.940 -47.967 1.00 62.31 198 ASP A CA 1
ATOM 1493 C C . ASP A 1 198 ? 20.521 9.421 -49.243 1.00 62.31 198 ASP A C 1
ATOM 1495 O O . ASP A 1 198 ? 21.741 9.269 -49.319 1.00 62.31 198 ASP A O 1
ATOM 1499 N N . SER A 1 199 ? 19.723 9.087 -50.254 1.00 66.94 199 SER A N 1
ATOM 1500 C CA . SER A 1 199 ? 20.290 8.665 -51.531 1.00 66.94 199 SER A CA 1
ATOM 1501 C C . SER A 1 199 ? 19.418 9.010 -52.718 1.00 66.94 199 SER A C 1
ATOM 1503 O O . SER A 1 199 ? 18.201 8.852 -52.660 1.00 66.94 199 SER A O 1
ATOM 1505 N N . ILE A 1 200 ? 20.073 9.362 -53.816 1.00 67.12 200 ILE A N 1
ATOM 1506 C CA . ILE A 1 200 ? 19.479 9.595 -55.125 1.00 67.12 200 ILE A CA 1
ATOM 1507 C C . ILE A 1 200 ? 20.021 8.574 -56.126 1.00 67.12 200 ILE A C 1
ATOM 1509 O O . ILE A 1 200 ? 21.118 8.035 -55.958 1.00 67.12 200 ILE A O 1
ATOM 1513 N N . LYS A 1 201 ? 19.227 8.255 -57.147 1.00 72.31 201 LYS A N 1
ATOM 1514 C CA . LYS A 1 201 ? 19.632 7.368 -58.242 1.00 72.31 201 LYS A CA 1
ATOM 1515 C C . LYS A 1 201 ? 19.661 8.175 -59.532 1.00 72.31 201 LYS A C 1
ATOM 1517 O O . LYS A 1 201 ? 18.649 8.783 -59.864 1.00 72.31 201 LYS A O 1
ATOM 1522 N N . LEU A 1 202 ? 20.785 8.135 -60.234 1.00 66.56 202 LEU A N 1
ATOM 1523 C CA . LEU A 1 202 ? 20.997 8.780 -61.527 1.00 66.56 202 LEU A CA 1
ATOM 1524 C C . LEU A 1 202 ? 21.134 7.681 -62.584 1.00 66.56 202 LEU A C 1
ATOM 1526 O O . LEU A 1 202 ? 21.908 6.744 -62.392 1.00 66.56 202 LEU A O 1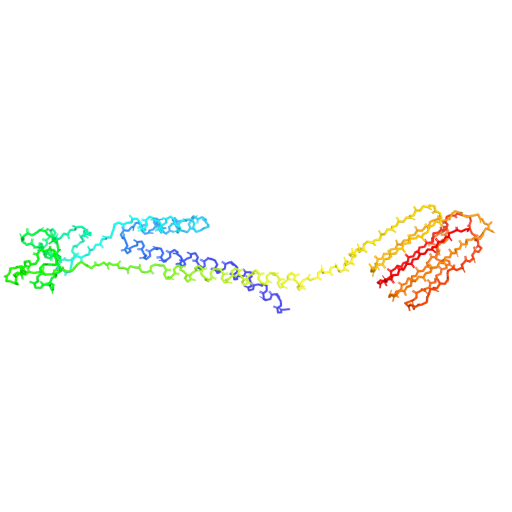
ATOM 1530 N N . ASP A 1 203 ? 20.348 7.748 -63.656 1.00 63.78 203 ASP A N 1
ATOM 1531 C CA . ASP A 1 203 ? 20.464 6.822 -64.789 1.00 63.78 203 ASP A CA 1
ATOM 1532 C C . ASP A 1 203 ? 21.463 7.417 -65.787 1.00 63.78 203 ASP A C 1
ATOM 1534 O O . ASP A 1 203 ? 21.292 8.569 -66.192 1.00 63.78 203 ASP A O 1
ATOM 1538 N N . ARG A 1 204 ? 22.533 6.684 -66.113 1.00 72.81 204 ARG A N 1
ATOM 1539 C CA . ARG A 1 204 ? 23.609 7.160 -66.996 1.00 72.81 204 ARG A CA 1
ATOM 1540 C C . ARG A 1 204 ? 24.052 6.059 -67.957 1.00 72.81 204 ARG A C 1
ATOM 1542 O O . ARG A 1 204 ? 24.077 4.874 -67.605 1.00 72.81 204 ARG A O 1
ATOM 1549 N N . GLN A 1 205 ? 24.393 6.445 -69.182 1.00 52.25 205 GLN A N 1
ATOM 1550 C CA . GLN A 1 205 ? 24.916 5.545 -70.212 1.00 52.25 205 GLN A CA 1
ATOM 1551 C C . GLN A 1 205 ? 26.453 5.481 -70.173 1.00 52.25 205 GLN A C 1
ATOM 1553 O O . GLN A 1 205 ? 27.109 6.360 -69.624 1.00 52.25 205 GLN A O 1
ATOM 1558 N N . VAL A 1 206 ? 27.047 4.422 -70.742 1.00 50.84 206 VAL A N 1
ATOM 1559 C CA . VAL A 1 206 ? 28.517 4.268 -70.793 1.00 50.84 206 VAL A CA 1
ATOM 1560 C C . VAL A 1 206 ? 29.141 5.462 -71.521 1.00 50.84 206 VAL A C 1
ATOM 1562 O O . VAL A 1 206 ? 28.757 5.756 -72.652 1.00 50.84 206 VAL A O 1
ATOM 1565 N N . GLY A 1 207 ? 30.120 6.114 -70.888 1.00 53.72 207 GLY A N 1
ATOM 1566 C CA . GLY A 1 207 ? 30.801 7.304 -71.416 1.00 53.72 207 GLY A CA 1
ATOM 1567 C C . GLY A 1 207 ? 30.128 8.643 -71.087 1.00 53.72 207 GLY A C 1
ATOM 1568 O O . GLY A 1 207 ? 30.660 9.687 -71.455 1.00 53.72 207 GLY A O 1
ATOM 1569 N N . GLU A 1 208 ? 28.989 8.637 -70.392 1.00 64.75 208 GLU A N 1
ATOM 1570 C CA . GLU A 1 208 ? 28.330 9.838 -69.867 1.00 64.75 208 GLU A CA 1
ATOM 1571 C C . GLU A 1 208 ? 28.947 10.251 -68.519 1.00 64.75 208 GLU A C 1
ATOM 1573 O O . GLU A 1 208 ? 29.452 9.409 -67.777 1.00 64.75 208 GLU A O 1
ATOM 1578 N N . VAL A 1 209 ? 28.936 11.541 -68.179 1.00 69.56 209 VAL A N 1
ATOM 1579 C CA . VAL A 1 209 ? 29.497 12.020 -66.907 1.00 69.56 209 VAL A CA 1
ATOM 1580 C C . VAL A 1 209 ? 28.419 11.965 -65.825 1.00 69.56 209 VAL A C 1
ATOM 1582 O O . VAL A 1 209 ? 27.322 12.487 -65.989 1.00 69.56 209 VAL A O 1
ATOM 1585 N N . VAL A 1 210 ? 28.733 11.344 -64.692 1.00 76.12 210 VAL A N 1
ATOM 1586 C CA . VAL A 1 210 ? 27.978 11.492 -63.446 1.00 76.12 210 VAL A CA 1
ATOM 1587 C C . VAL A 1 210 ? 28.417 12.821 -62.824 1.00 76.12 210 VAL A C 1
ATOM 1589 O O . VAL A 1 210 ? 29.442 12.870 -62.137 1.00 76.12 210 VAL A O 1
ATOM 1592 N N . GLY A 1 211 ? 27.694 13.902 -63.128 1.00 76.06 211 GLY A N 1
ATOM 1593 C CA . GLY A 1 211 ? 27.958 15.237 -62.600 1.00 76.06 211 GLY A CA 1
ATOM 1594 C C . GLY A 1 211 ? 27.208 15.480 -61.293 1.00 76.06 211 GLY A C 1
ATOM 1595 O O . GLY A 1 211 ? 25.997 15.284 -61.230 1.00 76.06 211 GLY A O 1
ATOM 1596 N N . LEU A 1 212 ? 27.909 15.919 -60.247 1.00 78.31 212 LEU A N 1
ATOM 1597 C CA . LEU A 1 212 ? 27.299 16.453 -59.029 1.00 78.31 212 LEU A CA 1
ATOM 1598 C C . LEU A 1 212 ? 27.809 17.866 -58.785 1.00 78.31 212 LEU A C 1
ATOM 1600 O O . LEU A 1 212 ? 29.003 18.064 -58.567 1.00 78.31 212 LEU A O 1
ATOM 1604 N N . GLU A 1 213 ? 26.891 18.824 -58.764 1.00 79.75 213 GLU A N 1
ATOM 1605 C CA . GLU A 1 213 ? 27.181 20.223 -58.462 1.00 79.75 213 GLU A CA 1
ATOM 1606 C C . GLU A 1 213 ? 26.340 20.695 -57.279 1.00 79.75 213 GLU A C 1
ATOM 1608 O O . GLU A 1 213 ? 25.134 20.442 -57.211 1.00 79.75 213 GLU A O 1
ATOM 1613 N N . GLY A 1 214 ? 26.956 21.390 -56.327 1.00 82.75 214 GLY A N 1
ATOM 1614 C CA . GLY A 1 214 ? 26.241 21.840 -55.145 1.00 82.75 214 GLY A CA 1
ATOM 1615 C C . GLY A 1 214 ? 27.092 22.530 -54.095 1.00 82.75 214 GLY A C 1
ATOM 1616 O O . GLY A 1 214 ? 28.278 22.794 -54.283 1.00 82.75 214 GLY A O 1
ATOM 1617 N N . VAL A 1 215 ? 26.461 22.800 -52.957 1.00 81.81 215 VAL A N 1
ATOM 1618 C CA . VAL A 1 215 ? 27.117 23.343 -51.765 1.00 81.81 215 VAL A CA 1
ATOM 1619 C C . VAL A 1 215 ? 26.767 22.508 -50.542 1.00 81.81 215 VAL A C 1
ATOM 1621 O O . VAL A 1 215 ? 25.624 22.071 -50.366 1.00 81.81 215 VAL A O 1
ATOM 1624 N N . MET A 1 216 ? 27.765 22.295 -49.689 1.00 81.94 216 MET A N 1
ATOM 1625 C CA . MET A 1 216 ? 27.622 21.609 -48.416 1.00 81.94 216 MET A CA 1
ATOM 1626 C C . MET A 1 216 ? 28.057 22.527 -47.278 1.00 81.94 216 MET A C 1
ATOM 1628 O O . MET A 1 216 ? 29.159 23.070 -47.269 1.00 81.94 216 MET A O 1
ATOM 1632 N N . ASN A 1 217 ? 27.181 22.692 -46.297 1.00 81.62 217 ASN A N 1
ATOM 1633 C CA . ASN A 1 217 ? 27.459 23.408 -45.065 1.00 81.62 217 ASN A CA 1
ATOM 1634 C C . ASN A 1 217 ? 27.393 22.402 -43.917 1.00 81.62 217 ASN A C 1
ATOM 1636 O O . ASN A 1 217 ? 26.329 21.841 -43.652 1.00 81.62 217 ASN A O 1
ATOM 1640 N N . VAL A 1 218 ? 28.523 22.160 -43.253 1.00 82.56 218 VAL A N 1
ATOM 1641 C CA . VAL A 1 218 ? 28.611 21.269 -42.092 1.00 82.56 218 VAL A CA 1
ATOM 1642 C C . VAL A 1 218 ? 29.036 22.103 -40.896 1.00 82.56 218 VAL A C 1
ATOM 1644 O O . VAL A 1 218 ? 30.197 22.451 -40.746 1.00 82.56 218 VAL A O 1
ATOM 1647 N N . THR A 1 219 ? 28.100 22.425 -40.012 1.00 77.38 219 THR A N 1
ATOM 1648 C CA . THR A 1 219 ? 28.380 23.214 -38.806 1.00 77.38 219 THR A CA 1
ATOM 1649 C C . THR A 1 219 ? 28.958 22.349 -37.680 1.00 77.38 219 THR A C 1
ATOM 1651 O O . THR A 1 219 ? 29.740 22.823 -36.860 1.00 77.38 219 THR A O 1
ATOM 1654 N N . LYS A 1 220 ? 28.549 21.076 -37.590 1.00 76.50 220 LYS A N 1
ATOM 1655 C CA . LYS A 1 220 ? 29.029 20.093 -36.596 1.00 76.50 220 LYS A CA 1
ATOM 1656 C C . LYS A 1 220 ? 28.996 18.692 -37.198 1.00 76.50 220 LYS A C 1
ATOM 1658 O O . LYS A 1 220 ? 28.152 18.449 -38.049 1.00 76.50 220 LYS A O 1
ATOM 1663 N N . GLY A 1 221 ? 29.844 17.777 -36.720 1.00 80.50 221 GLY A N 1
ATOM 1664 C CA . GLY A 1 221 ? 29.883 16.372 -37.156 1.00 80.50 221 GLY A CA 1
ATOM 1665 C C . GLY A 1 221 ? 30.592 16.158 -38.496 1.00 80.50 221 GLY A C 1
ATOM 1666 O O . GLY A 1 221 ? 31.443 16.959 -38.877 1.00 80.50 221 GLY A O 1
ATOM 1667 N N . ASN A 1 222 ? 30.266 15.062 -39.188 1.00 78.75 222 ASN A N 1
ATOM 1668 C CA . ASN A 1 222 ? 30.757 14.802 -40.542 1.00 78.75 222 ASN A CA 1
ATOM 1669 C C . ASN A 1 222 ? 29.673 14.209 -41.453 1.00 78.75 222 ASN A C 1
ATOM 1671 O O . ASN A 1 222 ? 28.744 13.525 -41.008 1.00 78.75 222 ASN A O 1
ATOM 1675 N N . ILE A 1 223 ? 29.808 14.490 -42.745 1.00 82.62 223 ILE A N 1
ATOM 1676 C CA . ILE A 1 223 ? 28.971 13.957 -43.817 1.00 82.62 223 ILE A CA 1
ATOM 1677 C C . ILE A 1 223 ? 29.892 13.246 -44.804 1.00 82.62 223 ILE A C 1
ATOM 1679 O O . ILE A 1 223 ? 30.933 13.773 -45.185 1.00 82.62 223 ILE A O 1
ATOM 1683 N N . THR A 1 224 ? 29.533 12.030 -45.206 1.00 83.31 224 THR A N 1
ATOM 1684 C CA . THR A 1 224 ? 30.263 11.273 -46.232 1.00 83.31 224 THR A CA 1
ATOM 1685 C C . THR A 1 224 ? 29.386 11.112 -47.465 1.00 83.31 224 THR A C 1
ATOM 1687 O O . THR A 1 224 ? 28.276 10.594 -47.358 1.00 83.31 224 THR A O 1
ATOM 1690 N N . LEU A 1 225 ? 29.880 11.542 -48.621 1.00 84.19 225 LEU A N 1
ATOM 1691 C CA . LEU A 1 225 ? 29.254 11.357 -49.924 1.00 84.19 225 LEU A CA 1
ATOM 1692 C C . LEU A 1 225 ? 29.877 10.129 -50.589 1.00 84.19 225 LEU A C 1
ATOM 1694 O O . LEU A 1 225 ? 31.066 10.127 -50.888 1.00 84.19 225 LEU A O 1
ATOM 1698 N N . ASP A 1 226 ? 29.071 9.095 -50.816 1.00 84.38 226 ASP A N 1
ATOM 1699 C CA . ASP A 1 226 ? 29.463 7.857 -51.488 1.00 84.38 226 ASP A CA 1
ATOM 1700 C C . ASP A 1 226 ? 28.725 7.724 -52.828 1.00 84.38 226 ASP A C 1
ATOM 1702 O O . ASP A 1 226 ? 27.502 7.863 -52.884 1.00 84.38 226 ASP A O 1
ATOM 1706 N N . ILE A 1 227 ? 29.437 7.370 -53.897 1.00 83.75 227 ILE A N 1
ATOM 1707 C CA . ILE A 1 227 ? 28.848 7.034 -55.200 1.00 83.75 227 ILE A CA 1
ATOM 1708 C C . ILE A 1 227 ? 29.076 5.552 -55.464 1.00 83.75 227 ILE A C 1
ATOM 1710 O O . ILE A 1 227 ? 30.195 5.045 -55.357 1.00 83.75 227 ILE A O 1
ATOM 1714 N N . PHE A 1 228 ? 28.002 4.858 -55.817 1.00 82.75 228 PHE A N 1
ATOM 1715 C CA . PHE A 1 228 ? 27.993 3.438 -56.129 1.00 82.75 228 PHE A CA 1
ATOM 1716 C C . PHE A 1 228 ? 27.692 3.232 -57.610 1.00 82.75 228 PHE A C 1
ATOM 1718 O O . PHE A 1 228 ? 26.772 3.858 -58.148 1.00 82.75 228 PHE A O 1
ATOM 1725 N N . ASN A 1 229 ? 28.435 2.330 -58.250 1.00 81.31 229 ASN A N 1
ATOM 1726 C CA . ASN A 1 229 ? 28.162 1.908 -59.622 1.00 81.31 229 ASN A CA 1
ATOM 1727 C C . ASN A 1 229 ? 26.886 1.037 -59.703 1.00 81.31 229 ASN A C 1
ATOM 1729 O O . ASN A 1 229 ? 26.375 0.576 -58.674 1.00 81.31 229 ASN A O 1
ATOM 1733 N N . PRO A 1 230 ? 26.380 0.747 -60.918 1.00 78.44 230 PRO A N 1
ATOM 1734 C CA . PRO A 1 230 ? 25.231 -0.142 -61.108 1.00 78.44 230 PRO A CA 1
ATOM 1735 C C . PRO A 1 230 ? 25.436 -1.570 -60.567 1.00 78.44 230 PRO A C 1
ATOM 1737 O O . PRO A 1 230 ? 24.459 -2.266 -60.296 1.00 78.44 230 PRO A O 1
ATOM 1740 N N . LYS A 1 231 ? 26.691 -2.005 -60.376 1.00 79.62 231 LYS A N 1
ATOM 1741 C CA . LYS A 1 231 ? 27.062 -3.299 -59.773 1.00 79.62 231 LYS A CA 1
ATOM 1742 C C . LYS A 1 231 ? 27.042 -3.277 -58.235 1.00 79.62 231 LYS A C 1
ATOM 1744 O O . LYS A 1 231 ? 27.188 -4.325 -57.613 1.00 79.62 231 LYS A O 1
ATOM 1749 N N . GLY A 1 232 ? 26.810 -2.116 -57.615 1.00 75.31 232 GLY A N 1
ATOM 1750 C CA . GLY A 1 232 ? 26.739 -1.937 -56.162 1.00 75.31 232 GLY A CA 1
ATOM 1751 C C . GLY A 1 232 ? 28.088 -1.709 -55.470 1.00 75.31 232 GLY A C 1
ATOM 1752 O O . GLY A 1 232 ? 28.144 -1.696 -54.240 1.00 75.31 232 GLY A O 1
ATOM 1753 N N . GLU A 1 233 ? 29.162 -1.508 -56.227 1.00 81.31 233 GLU A N 1
ATOM 1754 C CA . GLU A 1 233 ? 30.505 -1.219 -55.724 1.00 81.31 233 GLU A CA 1
ATOM 1755 C C . GLU A 1 233 ? 30.687 0.289 -55.514 1.00 81.31 233 GLU A C 1
ATOM 1757 O O . GLU A 1 233 ? 30.223 1.102 -56.317 1.00 81.31 233 GLU A O 1
ATOM 1762 N N . LYS A 1 234 ? 31.376 0.675 -54.433 1.00 83.00 234 LYS A N 1
ATOM 1763 C CA . LYS A 1 234 ? 31.724 2.078 -54.170 1.00 83.00 234 LYS A CA 1
ATOM 1764 C C . LYS A 1 234 ? 32.821 2.521 -55.130 1.00 83.00 234 LYS A C 1
ATOM 1766 O O . LYS A 1 234 ? 33.927 1.993 -55.068 1.00 83.00 234 LYS A O 1
ATOM 1771 N N . VAL A 1 235 ? 32.517 3.500 -55.974 1.00 85.44 235 VAL A N 1
ATOM 1772 C CA . VAL A 1 235 ? 33.458 4.057 -56.959 1.00 85.44 235 VAL A CA 1
ATOM 1773 C C . VAL A 1 235 ? 34.030 5.406 -56.539 1.00 85.44 235 VAL A C 1
ATOM 1775 O O . VAL A 1 235 ? 35.088 5.793 -57.023 1.00 85.44 235 VAL A O 1
ATOM 1778 N N . TYR A 1 236 ? 33.367 6.109 -55.620 1.00 84.75 236 TYR A N 1
ATOM 1779 C CA . TYR A 1 236 ? 33.832 7.394 -55.111 1.00 84.75 236 TYR A CA 1
ATOM 1780 C C . TYR A 1 236 ? 33.358 7.616 -53.675 1.00 84.75 236 TYR A C 1
ATOM 1782 O O . TYR A 1 236 ? 32.228 7.256 -53.339 1.00 84.75 236 TYR A O 1
ATOM 1790 N N . THR A 1 237 ? 34.216 8.220 -52.854 1.00 86.69 237 THR A N 1
ATOM 1791 C CA . THR A 1 237 ? 33.914 8.610 -51.475 1.00 86.69 237 THR A CA 1
ATOM 1792 C C . THR A 1 237 ? 34.602 9.932 -51.163 1.00 86.69 237 THR A C 1
ATOM 1794 O O . THR A 1 237 ? 35.823 10.031 -51.271 1.00 86.69 237 THR A O 1
ATOM 1797 N N . GLU A 1 238 ? 33.838 10.908 -50.687 1.00 85.56 238 GLU A N 1
ATOM 1798 C CA . GLU A 1 238 ? 34.352 12.186 -50.200 1.00 85.56 238 GLU A CA 1
ATOM 1799 C C . GLU A 1 238 ? 33.761 12.514 -48.827 1.00 85.56 238 GLU A C 1
ATOM 1801 O O . GLU A 1 238 ? 32.602 12.208 -48.540 1.00 85.56 238 GLU A O 1
ATOM 1806 N N . LYS A 1 239 ? 34.575 13.098 -47.944 1.00 85.69 239 LYS A N 1
ATOM 1807 C CA . LYS A 1 239 ? 34.189 13.418 -46.567 1.00 85.69 239 LYS A CA 1
ATOM 1808 C C . LYS A 1 239 ? 34.226 14.918 -46.340 1.00 85.69 239 LYS A C 1
ATOM 1810 O O . LYS A 1 239 ? 35.228 15.565 -46.624 1.00 85.69 239 LYS A O 1
ATOM 1815 N N . TYR A 1 240 ? 33.158 15.415 -45.739 1.00 83.88 240 TYR A N 1
ATOM 1816 C CA . TYR A 1 240 ? 32.967 16.805 -45.373 1.00 83.88 240 TYR A CA 1
ATOM 1817 C C . TYR A 1 240 ? 32.896 16.886 -43.847 1.00 83.88 240 TYR A C 1
ATOM 1819 O O . TYR A 1 240 ? 32.031 16.275 -43.210 1.00 83.88 240 TYR A O 1
ATOM 1827 N N . GLU A 1 241 ? 33.865 17.576 -43.255 1.00 83.75 241 GLU A N 1
ATOM 1828 C CA . GLU A 1 241 ? 33.970 17.792 -41.811 1.00 83.75 241 GLU A CA 1
ATOM 1829 C C . GLU A 1 241 ? 33.431 19.173 -41.434 1.00 83.75 241 GLU A C 1
ATOM 1831 O O . GLU A 1 241 ? 33.241 20.034 -42.290 1.00 83.75 241 GLU A O 1
ATOM 1836 N N . ALA A 1 242 ? 33.178 19.385 -40.143 1.00 82.50 242 ALA A N 1
ATOM 1837 C CA . ALA A 1 242 ? 32.670 20.657 -39.653 1.00 82.50 242 ALA A CA 1
ATOM 1838 C C . ALA A 1 242 ? 33.590 21.831 -40.035 1.00 82.50 242 ALA A C 1
ATOM 1840 O O . ALA A 1 242 ? 34.772 21.841 -39.689 1.00 82.50 242 ALA A O 1
ATOM 1841 N N . SER A 1 243 ? 33.030 22.826 -40.720 1.00 77.00 243 SER A N 1
ATOM 1842 C CA . SER A 1 243 ? 33.730 24.024 -41.168 1.00 77.00 243 SER A CA 1
ATOM 1843 C C . SER A 1 243 ? 32.801 25.233 -41.123 1.00 77.00 243 SER A C 1
ATOM 1845 O O . SER A 1 243 ? 31.614 25.132 -41.429 1.00 77.00 243 SER A O 1
ATOM 1847 N N . ASP A 1 244 ? 33.350 26.395 -40.773 1.00 73.88 244 ASP A N 1
ATOM 1848 C CA . ASP A 1 244 ? 32.613 27.666 -40.764 1.00 73.88 244 ASP A CA 1
ATOM 1849 C C . ASP A 1 244 ? 32.400 28.237 -42.185 1.00 73.88 244 ASP A C 1
ATOM 1851 O O . ASP A 1 244 ? 31.746 29.267 -42.352 1.00 73.88 244 ASP A O 1
ATOM 1855 N N . VAL A 1 245 ? 32.955 27.581 -43.213 1.00 78.12 245 VAL A N 1
ATOM 1856 C CA . VAL A 1 245 ? 32.885 27.982 -44.625 1.00 78.12 245 VAL A CA 1
ATOM 1857 C C . VAL A 1 245 ? 32.132 26.924 -45.432 1.00 78.12 245 VAL A C 1
ATOM 1859 O O . VAL A 1 245 ? 32.361 25.727 -45.263 1.00 78.12 245 VAL A O 1
ATOM 1862 N N . GLU A 1 246 ? 31.253 27.363 -46.336 1.00 81.62 246 GLU A N 1
ATOM 1863 C CA . GLU A 1 246 ? 30.548 26.470 -47.262 1.00 81.62 246 GLU A CA 1
ATOM 1864 C C . GLU A 1 246 ? 31.536 25.763 -48.198 1.00 81.62 246 GLU A C 1
ATOM 1866 O O . GLU A 1 246 ? 32.370 26.396 -48.847 1.00 81.62 246 GLU A O 1
ATOM 1871 N N . GLN A 1 247 ? 31.438 24.436 -48.265 1.00 83.75 247 GLN A N 1
ATOM 1872 C CA . GLN A 1 247 ? 32.302 23.599 -49.084 1.00 83.75 247 GLN A CA 1
ATOM 1873 C C . GLN A 1 247 ? 31.604 23.313 -50.423 1.00 83.75 247 GLN A C 1
ATOM 1875 O O . GLN A 1 247 ? 30.484 22.789 -50.422 1.00 83.75 247 GLN A O 1
ATOM 1880 N N . PRO A 1 248 ? 32.214 23.661 -51.569 1.00 83.69 248 PRO A N 1
ATOM 1881 C CA . PRO A 1 248 ? 31.630 23.365 -52.869 1.00 83.69 248 PRO A CA 1
ATOM 1882 C C . PRO A 1 248 ? 31.709 21.864 -53.160 1.00 83.69 248 PRO A C 1
ATOM 1884 O O . PRO A 1 248 ? 32.733 21.231 -52.913 1.00 83.69 248 PRO A O 1
ATOM 1887 N N . VAL A 1 249 ? 30.640 21.318 -53.735 1.00 84.56 249 VAL A N 1
ATOM 1888 C CA . VAL A 1 249 ? 30.591 19.960 -54.285 1.00 84.56 249 VAL A CA 1
ATOM 1889 C C . VAL A 1 249 ? 30.651 20.097 -55.803 1.00 84.56 249 VAL A C 1
ATOM 1891 O O . VAL A 1 249 ? 29.737 20.661 -56.400 1.00 84.56 249 VAL A O 1
ATOM 1894 N N . ASN A 1 250 ? 31.733 19.630 -56.426 1.00 85.00 250 ASN A N 1
ATOM 1895 C CA . ASN A 1 250 ? 31.876 19.585 -57.883 1.00 85.00 250 ASN A CA 1
ATOM 1896 C C . ASN A 1 250 ? 32.583 18.285 -58.271 1.00 85.00 250 ASN A C 1
ATOM 1898 O O . ASN A 1 250 ? 33.812 18.204 -58.261 1.00 85.00 250 ASN A O 1
ATOM 1902 N N . ILE A 1 251 ? 31.790 17.254 -58.549 1.00 85.00 251 ILE A N 1
ATOM 1903 C CA . ILE A 1 251 ? 32.274 15.909 -58.856 1.00 85.00 251 ILE A CA 1
ATOM 1904 C C . ILE A 1 251 ? 31.875 15.584 -60.291 1.00 85.00 251 ILE A C 1
ATOM 1906 O O . ILE A 1 251 ? 30.703 15.666 -60.645 1.00 85.00 251 ILE A O 1
ATOM 1910 N N . GLN A 1 252 ? 32.850 15.185 -61.103 1.00 81.62 252 GLN A N 1
ATOM 1911 C CA . GLN A 1 252 ? 32.638 14.702 -62.464 1.00 81.62 252 GLN A CA 1
ATOM 1912 C C . GLN A 1 252 ? 33.300 13.334 -62.586 1.00 81.62 252 GLN A C 1
ATOM 1914 O O . GLN A 1 252 ? 34.519 13.215 -62.452 1.00 81.62 252 GLN A O 1
ATOM 1919 N N . LEU A 1 253 ? 32.496 12.293 -62.789 1.00 80.50 253 LEU A N 1
ATOM 1920 C CA . LEU A 1 253 ? 32.976 10.918 -62.929 1.00 80.50 253 LEU A CA 1
ATOM 1921 C C . LEU A 1 253 ? 32.480 10.326 -64.241 1.00 80.50 253 LEU A C 1
ATOM 1923 O O . LEU A 1 253 ? 31.281 10.308 -64.491 1.00 80.50 253 LEU A O 1
ATOM 1927 N N . GLU A 1 254 ? 33.381 9.803 -65.065 1.00 76.38 254 GLU A N 1
ATOM 1928 C CA . GLU A 1 254 ? 32.998 9.116 -66.300 1.00 76.38 254 GLU A CA 1
ATOM 1929 C C . GLU A 1 254 ? 32.330 7.767 -65.984 1.00 76.38 254 GLU A C 1
ATOM 1931 O O . GLU A 1 254 ? 32.878 6.930 -65.256 1.00 76.38 254 GLU A O 1
ATOM 1936 N N . ALA A 1 255 ? 31.132 7.544 -66.527 1.00 74.81 255 ALA A N 1
ATOM 1937 C CA . ALA A 1 255 ? 30.369 6.323 -66.322 1.00 74.81 255 ALA A CA 1
ATOM 1938 C C . ALA A 1 255 ? 31.032 5.139 -67.040 1.00 74.81 255 ALA A C 1
ATOM 1940 O O . ALA A 1 255 ? 30.985 5.008 -68.266 1.00 74.81 255 ALA A O 1
ATOM 1941 N N . GLN A 1 256 ? 31.636 4.254 -66.248 1.00 70.56 256 GLN A N 1
ATOM 1942 C CA . GLN A 1 256 ? 32.280 3.024 -66.717 1.00 70.56 256 GLN A CA 1
ATOM 1943 C C . GLN A 1 256 ? 31.283 1.918 -67.102 1.00 70.56 256 GLN A C 1
ATOM 1945 O O . GLN A 1 256 ? 31.617 1.051 -67.903 1.00 70.56 256 GLN A O 1
ATOM 1950 N N . ASP A 1 257 ? 30.065 1.942 -66.553 1.00 73.38 257 ASP A N 1
ATOM 1951 C CA . ASP A 1 257 ? 29.023 0.935 -66.767 1.00 73.38 257 ASP A CA 1
ATOM 1952 C C . ASP A 1 257 ? 27.676 1.628 -67.041 1.00 73.38 257 ASP A C 1
ATOM 1954 O O . ASP A 1 257 ? 27.314 2.567 -66.338 1.00 73.38 257 ASP A O 1
ATOM 1958 N N . SER A 1 258 ? 26.890 1.159 -68.018 1.00 66.25 258 SER A N 1
ATOM 1959 C CA . SER A 1 258 ? 25.532 1.683 -68.242 1.00 66.25 258 SER A CA 1
ATOM 1960 C C . SER A 1 258 ? 24.605 1.237 -67.118 1.00 66.25 258 SER A C 1
ATOM 1962 O O . SER A 1 258 ? 24.469 0.033 -66.874 1.00 66.25 258 SER A O 1
ATOM 1964 N N . GLY A 1 259 ? 23.908 2.178 -66.490 1.00 73.12 259 GLY A N 1
ATOM 1965 C CA . GLY A 1 259 ? 22.851 1.878 -65.535 1.00 73.12 259 GLY A CA 1
ATOM 1966 C C . GLY A 1 259 ? 22.711 2.920 -64.433 1.00 73.12 259 GLY A C 1
ATOM 1967 O O . GLY A 1 259 ? 23.182 4.050 -64.528 1.00 73.12 259 GLY A O 1
ATOM 1968 N N . LYS A 1 260 ? 22.044 2.515 -63.349 1.00 77.50 260 LYS A N 1
ATOM 1969 C CA . LYS A 1 260 ? 21.688 3.414 -62.248 1.00 77.50 260 LYS A CA 1
ATOM 1970 C C . LYS A 1 260 ? 22.824 3.541 -61.245 1.00 77.50 260 LYS A C 1
ATOM 1972 O O . LYS A 1 260 ? 23.014 2.654 -60.412 1.00 77.50 260 LYS A O 1
ATOM 1977 N N . TYR A 1 261 ? 23.515 4.670 -61.284 1.00 78.06 261 TYR A N 1
ATOM 1978 C CA . TYR A 1 261 ? 24.441 5.072 -60.238 1.00 78.06 261 TYR A CA 1
ATOM 1979 C C . TYR A 1 261 ? 23.653 5.537 -59.017 1.00 78.06 261 TYR A C 1
ATOM 1981 O O . TYR A 1 261 ? 22.661 6.261 -59.130 1.00 78.06 261 TYR A O 1
ATOM 1989 N N . LYS A 1 262 ? 24.070 5.103 -57.828 1.00 79.19 262 LYS A N 1
ATOM 1990 C CA . LYS A 1 262 ? 23.454 5.527 -56.568 1.00 79.19 262 LYS A CA 1
ATOM 1991 C C . LYS A 1 262 ? 24.405 6.471 -55.856 1.00 79.19 262 LYS A C 1
ATOM 1993 O O . LYS A 1 262 ? 25.499 6.065 -55.490 1.00 79.19 262 LYS A O 1
ATOM 1998 N N . VAL A 1 263 ? 23.964 7.693 -55.608 1.00 81.06 263 VAL A N 1
ATOM 1999 C CA . VAL A 1 263 ? 24.692 8.665 -54.791 1.00 81.06 263 VAL A CA 1
ATOM 2000 C C . VAL A 1 263 ? 24.049 8.656 -53.413 1.00 81.06 263 VAL A C 1
ATOM 2002 O O . VAL A 1 263 ? 22.839 8.845 -53.301 1.00 81.06 263 VAL A O 1
ATOM 2005 N N . ALA A 1 264 ? 24.819 8.366 -52.369 1.00 78.06 264 ALA A N 1
ATOM 2006 C CA . ALA A 1 264 ? 24.341 8.283 -50.997 1.00 78.06 264 ALA A CA 1
ATOM 2007 C C . ALA A 1 264 ? 25.130 9.222 -50.082 1.00 78.06 264 ALA A C 1
ATOM 2009 O O . ALA A 1 264 ? 26.355 9.171 -50.029 1.00 78.06 264 ALA A O 1
ATOM 2010 N N . LEU A 1 265 ? 24.415 10.028 -49.309 1.00 78.62 265 LEU A N 1
ATOM 2011 C CA . LEU A 1 265 ? 24.957 10.860 -48.245 1.00 78.62 265 LEU A CA 1
ATOM 2012 C C . LEU A 1 265 ? 24.758 10.123 -46.925 1.00 78.62 265 LEU A C 1
ATOM 2014 O O . LEU A 1 265 ? 23.635 9.787 -46.562 1.00 78.62 265 LEU A O 1
ATOM 2018 N N . THR A 1 266 ? 25.843 9.854 -46.206 1.00 78.44 266 THR A N 1
ATOM 2019 C CA . THR A 1 266 ? 25.806 9.284 -44.856 1.00 78.44 266 THR A CA 1
ATOM 2020 C C . THR A 1 266 ? 26.154 10.376 -43.856 1.00 78.44 266 THR A C 1
ATOM 2022 O O . THR A 1 266 ? 27.279 10.877 -43.839 1.00 78.44 266 THR A O 1
ATOM 2025 N N . ILE A 1 267 ? 25.185 10.744 -43.023 1.00 77.31 267 ILE A N 1
ATOM 2026 C CA . ILE A 1 267 ? 25.296 11.823 -42.043 1.00 77.31 267 ILE A CA 1
ATOM 2027 C C . ILE A 1 267 ? 25.576 11.195 -40.676 1.00 77.31 267 ILE A C 1
ATOM 2029 O O . ILE A 1 267 ? 24.746 10.440 -40.167 1.00 77.31 267 ILE A O 1
ATOM 2033 N N . SER A 1 268 ? 26.726 11.506 -40.069 1.00 73.12 268 SER A N 1
ATOM 2034 C CA . SER A 1 268 ? 27.109 10.969 -38.755 1.00 73.12 268 SER A CA 1
ATOM 2035 C C . SER A 1 268 ? 27.173 12.088 -37.718 1.00 73.12 268 SER A C 1
ATOM 2037 O O . SER A 1 268 ? 28.180 12.791 -37.609 1.00 73.12 268 SER A O 1
ATOM 2039 N N . LYS A 1 269 ? 26.097 12.243 -36.932 1.00 71.38 269 LYS A N 1
ATOM 2040 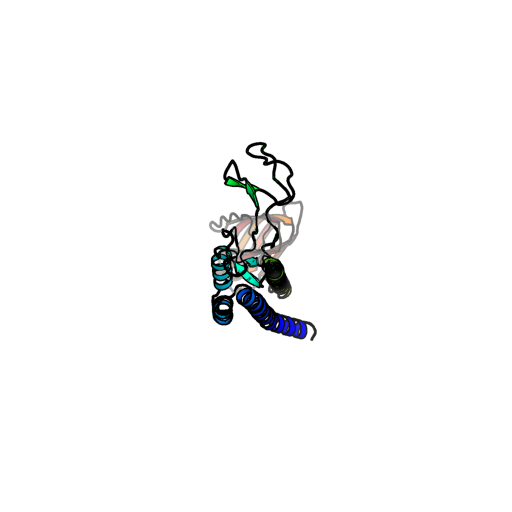C CA . LYS A 1 269 ? 25.988 13.243 -35.848 1.00 71.38 269 LYS A CA 1
ATOM 2041 C C . LYS A 1 269 ? 26.270 14.661 -36.322 1.00 71.38 269 LYS A C 1
ATOM 2043 O O . LYS A 1 269 ? 26.971 15.413 -35.641 1.00 71.38 269 LYS A O 1
ATOM 2048 N N . ALA A 1 270 ? 25.760 15.006 -37.500 1.00 73.19 270 ALA A N 1
ATOM 2049 C CA . ALA A 1 270 ? 26.056 16.288 -38.106 1.00 73.19 270 ALA A CA 1
ATOM 2050 C C . ALA A 1 270 ? 24.896 17.281 -37.990 1.00 73.19 270 ALA A C 1
ATOM 2052 O O . ALA A 1 270 ? 23.729 16.905 -37.853 1.00 73.19 270 ALA A O 1
ATOM 2053 N N . SER A 1 271 ? 25.241 18.561 -38.065 1.00 74.44 271 SER A N 1
ATOM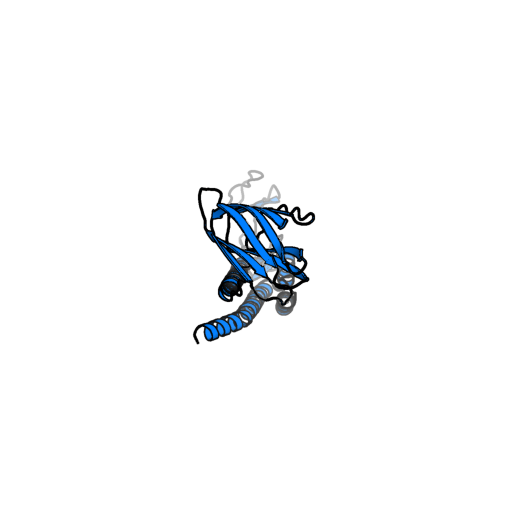 2054 C CA . SER A 1 271 ? 24.322 19.695 -38.170 1.00 74.44 271 SER A CA 1
ATOM 2055 C C . SER A 1 271 ? 24.746 20.510 -39.382 1.00 74.44 271 SER A C 1
ATOM 2057 O O . SER A 1 271 ? 25.935 20.800 -39.504 1.00 74.44 271 SER A O 1
ATOM 2059 N N . GLY A 1 272 ? 23.818 20.876 -40.262 1.00 78.06 272 GLY A N 1
ATOM 2060 C CA . GLY A 1 272 ? 24.181 21.539 -41.507 1.00 78.06 272 GLY A CA 1
ATOM 2061 C C . GLY A 1 272 ? 23.073 21.563 -42.554 1.00 78.06 272 GLY A C 1
ATOM 2062 O O . GLY A 1 272 ? 21.904 21.299 -42.266 1.00 78.06 272 GLY A O 1
ATOM 2063 N N . SER A 1 273 ? 23.452 21.874 -43.786 1.00 77.62 273 SER A N 1
ATOM 2064 C CA . SER A 1 273 ? 22.575 21.820 -44.954 1.00 77.62 273 SER A CA 1
ATOM 2065 C C . SER A 1 273 ? 23.350 21.404 -46.194 1.00 77.62 273 SER A C 1
ATOM 2067 O O . SER A 1 273 ? 24.520 21.751 -46.338 1.00 77.62 273 SER A O 1
ATOM 2069 N N . TYR A 1 274 ? 22.687 20.712 -47.113 1.00 81.69 274 TYR A N 1
ATOM 2070 C CA . TYR A 1 274 ? 23.234 20.402 -48.431 1.00 81.69 274 TYR A CA 1
ATOM 2071 C C . TYR A 1 274 ? 22.218 20.755 -49.523 1.00 81.69 274 TYR A C 1
ATOM 2073 O O . TYR A 1 274 ? 21.007 20.629 -49.326 1.00 81.69 274 TYR A O 1
ATOM 2081 N N . ASP A 1 275 ? 22.720 21.205 -50.670 1.00 82.19 275 ASP A N 1
ATOM 2082 C CA . ASP A 1 275 ? 21.962 21.447 -51.902 1.00 82.19 275 ASP A CA 1
ATOM 2083 C C . ASP A 1 275 ? 2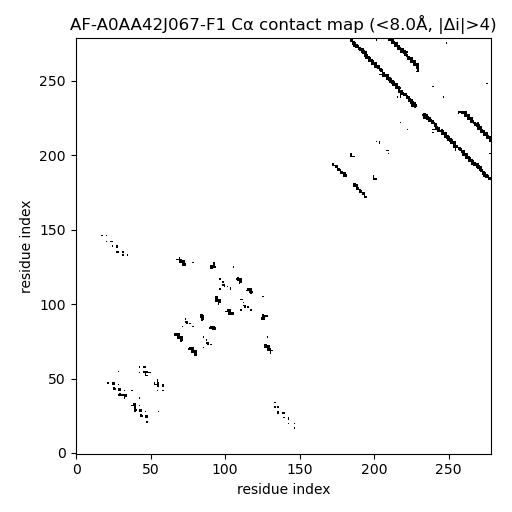2.826 20.911 -53.055 1.00 82.19 275 ASP A C 1
ATOM 2085 O O . ASP A 1 275 ? 23.800 21.552 -53.441 1.00 82.19 275 ASP A O 1
ATOM 2089 N N . ILE A 1 276 ? 22.544 19.685 -53.509 1.00 80.56 276 ILE A N 1
ATOM 2090 C CA . ILE A 1 276 ? 23.332 18.930 -54.497 1.00 80.56 276 ILE A CA 1
ATOM 2091 C C . ILE A 1 276 ? 22.430 18.545 -55.666 1.00 80.56 276 ILE A C 1
ATOM 2093 O O . ILE A 1 276 ? 21.370 17.950 -55.475 1.00 80.56 276 ILE A O 1
ATOM 2097 N N . ARG A 1 277 ? 22.864 18.853 -56.885 1.00 79.19 277 ARG A N 1
ATOM 2098 C CA . ARG A 1 277 ? 22.176 18.557 -58.145 1.00 79.19 277 ARG A CA 1
ATOM 2099 C C . ARG A 1 277 ? 22.975 17.544 -58.949 1.00 79.19 277 ARG A C 1
ATOM 2101 O O . ARG A 1 277 ? 24.179 17.713 -59.112 1.00 79.19 277 ARG A O 1
ATOM 2108 N N . GLY A 1 278 ? 22.290 16.519 -59.444 1.00 76.06 278 GLY A N 1
ATOM 2109 C CA . GLY A 1 278 ? 22.767 15.685 -60.538 1.00 76.06 278 GLY A CA 1
ATOM 2110 C C . GLY A 1 278 ? 22.619 16.423 -61.866 1.00 76.06 278 GLY A C 1
ATOM 2111 O O . GLY A 1 278 ? 21.612 17.103 -62.074 1.00 76.06 278 GLY A O 1
ATOM 2112 N N . ASN A 1 279 ? 23.635 16.314 -62.719 1.00 68.81 279 ASN A N 1
ATOM 2113 C CA . ASN A 1 279 ? 23.615 16.708 -64.130 1.00 68.81 279 ASN A CA 1
ATOM 2114 C C . ASN A 1 279 ? 24.278 15.618 -64.976 1.00 68.81 279 ASN A C 1
ATOM 2116 O O . ASN A 1 279 ? 25.035 14.794 -64.399 1.00 68.81 279 ASN A O 1
#

pLDDT: mean 78.08, std 13.28, range [37.91, 92.75]

Foldseek 3Di:
DVVVVVVVVLVVCVPPLVVVLLVLQLVLQLVVCVVVVHPSVVLSCQQNVDPPSVSVVVSVVVVVPDFFWWAWQPPRDIDGPPDQADPPPRAGQFDADPPPRDTDHPPDQADPPPRDGDDPPDHPHNTHTHTDDDPSVVSVVVSVVVVVVSVVVVVVVVVVVVVVVDPVVPPPQPFPDWDFDDDAQKTKTFGAWHFDKDKDKDFDAQFDKFWKWWKWAWQAAKKKKFKAAPVRDTPDIDMDHHDPDIDIDTDIDGRHHGTIIMIMIGTDGTGTIIIMGTD

Nearest PDB structures (foldseek):
  8ic1-assembly1_A  TM=6.782E-01  e=4.431E-04  Microbacterium arabinogalactanolyticum
  8hhv-assembly1_A  TM=6.775E-01  e=6.166E-04  Microbacterium arabinogalactanolyticum
  1oh3-assembly2_B  TM=5.794E-01  e=2.288E-04  Piromyces sp. 'equi'
  1w8u-assembly1_A  TM=5.958E-01  e=3.756E-04  Piromyces sp. 'equi'
  1w8t-assembly1_A  TM=5.761E-01  e=3.555E-04  Piromyces sp. 'equi'

Organism: NCBI:txid3018743

Secondary structure (DSSP, 8-state):
-HHHHHHHHHHHHHHHHHHHHHHHHHHHHHHHHHHTTS-HHHHHHHHHHSGG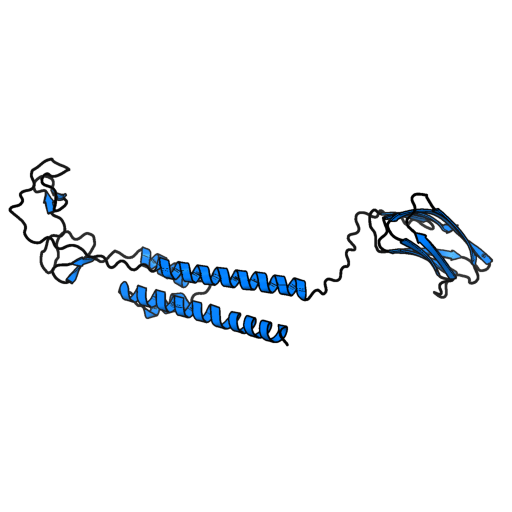GHHHHHHHHHHHTSPPEEEETTT--EEETT-SB-TTT--BSSEE-TTT--EE-TT-SB-TTT--B--TTS---BPPEEE----THHHHHHHHHHHHHHHHHHHHHHHHHHHHT------------------SSEEEEEEEEEEEEEEEEEEE-TT-EEEEEEEEEEEEEEEEEEEE-TTS-EEEEEEEE--SSPEEEEEEEE-SSSEEEEEEEEEEEEEEEEEEEE-

Radius of gyration: 44.3 Å; Cα contacts (8 Å, |Δi|>4): 445; chains: 1; bounding box: 69×44×124 Å